Protein AF-V5F598-F1 (afdb_monomer_lite)

Foldseek 3Di:
DPDPDDPVVVVVLVPDPCSVVVVVVVVCLVVVNDCPDPVVVVVVVVVVVVVVVCVVCVVPPPPPPPPVVQVLLVLLVVLLVCVVVVVADEPDVVHQWYFAPNWIKGLQVSRLVVSCVVCVVVVDDDDSDSLVVLVSCVVVPQFPAPDDSHQWDWDFFCNPDPPVDTDTGTITTGPCVCSNYVPVVPDDHTD

Organism: NCBI:txid1248232

Structure (mmCIF, N/CA/C/O backbone):
data_AF-V5F598-F1
#
_entry.id   AF-V5F598-F1
#
loop_
_atom_site.group_PDB
_atom_site.id
_atom_site.type_symbol
_atom_site.label_atom_id
_atom_site.label_alt_id
_atom_site.label_comp_id
_atom_site.label_asym_id
_atom_site.label_entity_id
_atom_site.label_seq_id
_atom_site.pdbx_PDB_ins_code
_atom_site.Cartn_x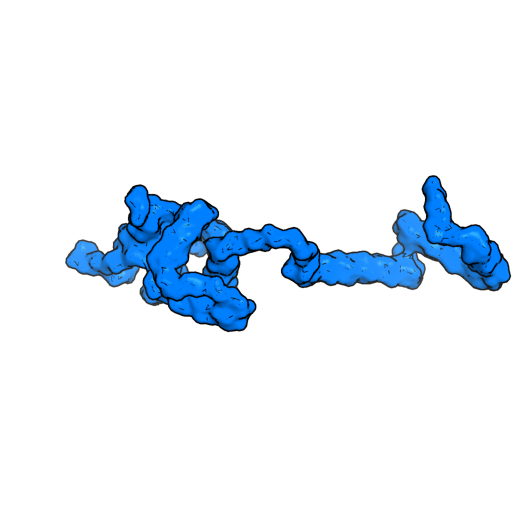
_atom_site.Cartn_y
_atom_site.Cartn_z
_atom_site.occupancy
_atom_site.B_iso_or_equiv
_atom_site.auth_seq_id
_atom_site.auth_comp_id
_atom_site.auth_asym_id
_atom_site.auth_atom_id
_atom_site.pdbx_PDB_model_num
ATOM 1 N N . MET A 1 1 ? 11.457 -8.443 -46.444 1.00 45.22 1 MET A N 1
ATOM 2 C CA . MET A 1 1 ? 12.315 -8.222 -45.262 1.00 45.22 1 MET A CA 1
ATOM 3 C C . MET A 1 1 ? 13.455 -7.303 -45.698 1.00 45.22 1 MET A C 1
ATOM 5 O O . MET A 1 1 ? 14.397 -7.763 -46.331 1.00 45.22 1 MET A O 1
ATOM 9 N N . GLN A 1 2 ? 13.281 -5.985 -45.546 1.00 45.69 2 GLN A N 1
ATOM 10 C CA . GLN A 1 2 ? 14.277 -4.997 -45.982 1.00 45.69 2 GLN A CA 1
ATOM 11 C C . GLN A 1 2 ? 15.561 -5.171 -45.159 1.00 45.69 2 GLN A C 1
ATOM 13 O O . GLN A 1 2 ? 15.517 -5.378 -43.949 1.00 45.69 2 GLN A O 1
ATOM 18 N N . ARG A 1 3 ? 16.697 -5.195 -45.859 1.00 57.78 3 ARG A N 1
ATOM 19 C CA . ARG A 1 3 ? 17.991 -5.684 -45.373 1.00 57.78 3 ARG A CA 1
ATOM 20 C C . ARG A 1 3 ? 18.573 -4.671 -44.374 1.00 57.78 3 ARG A C 1
ATOM 22 O O . ARG A 1 3 ? 19.181 -3.694 -44.788 1.00 57.78 3 ARG A O 1
ATOM 29 N N . LEU A 1 4 ? 18.388 -4.911 -43.071 1.00 69.38 4 LEU A N 1
ATOM 30 C CA . LEU A 1 4 ? 18.996 -4.123 -41.978 1.00 69.38 4 LEU A CA 1
ATOM 31 C C . LEU A 1 4 ? 20.530 -4.030 -42.084 1.00 69.38 4 LEU A C 1
ATOM 33 O O . LEU A 1 4 ? 21.140 -3.127 -41.524 1.00 69.38 4 LEU A O 1
ATOM 37 N N . ILE A 1 5 ? 21.149 -4.961 -42.810 1.00 74.75 5 ILE A N 1
ATOM 38 C CA . ILE A 1 5 ? 22.590 -5.012 -43.036 1.00 74.75 5 ILE A CA 1
ATOM 39 C C . ILE A 1 5 ? 22.885 -4.570 -44.485 1.00 74.75 5 ILE A C 1
ATOM 41 O O . ILE A 1 5 ? 22.368 -5.204 -45.418 1.00 74.75 5 ILE A O 1
ATOM 45 N N . PRO A 1 6 ? 23.716 -3.529 -44.700 1.00 86.75 6 PRO A N 1
ATOM 46 C CA . PRO A 1 6 ? 24.088 -3.039 -46.028 1.00 86.75 6 PRO A CA 1
ATOM 47 C C . PRO A 1 6 ? 24.716 -4.112 -46.928 1.00 86.75 6 PRO A C 1
ATOM 49 O O . PRO A 1 6 ? 25.431 -5.003 -46.470 1.00 86.75 6 PRO A O 1
ATOM 52 N N . ALA A 1 7 ? 24.499 -4.003 -48.242 1.00 79.50 7 ALA A N 1
ATOM 53 C CA . ALA A 1 7 ? 25.007 -4.971 -49.221 1.00 79.50 7 ALA A CA 1
ATOM 54 C C . ALA A 1 7 ? 26.545 -5.078 -49.233 1.00 79.50 7 ALA A C 1
ATOM 56 O O . ALA A 1 7 ? 27.080 -6.171 -49.402 1.00 79.50 7 ALA A O 1
ATOM 57 N N . ALA A 1 8 ? 27.252 -3.970 -48.989 1.00 82.38 8 ALA A N 1
ATOM 58 C CA . ALA A 1 8 ? 28.711 -3.957 -48.882 1.00 82.38 8 ALA A CA 1
ATOM 59 C C . ALA A 1 8 ? 29.210 -4.806 -47.700 1.00 82.38 8 ALA A C 1
ATOM 61 O O . ALA A 1 8 ? 30.158 -5.572 -47.843 1.00 82.38 8 ALA A O 1
ATOM 62 N N . THR A 1 9 ? 28.523 -4.735 -46.556 1.00 80.75 9 THR A N 1
ATOM 63 C CA . THR A 1 9 ? 28.830 -5.539 -45.366 1.00 80.75 9 THR A CA 1
ATOM 6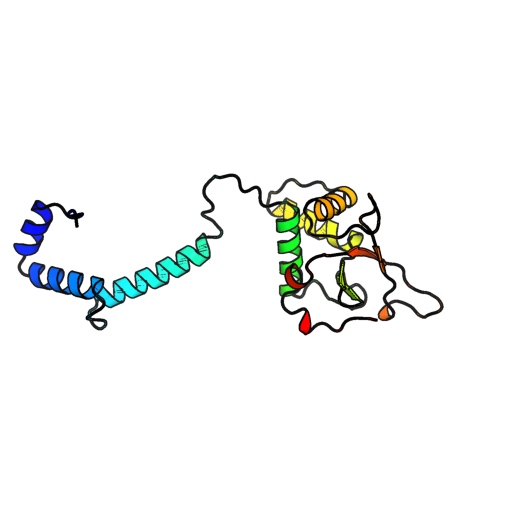4 C C . THR A 1 9 ? 28.606 -7.024 -45.634 1.00 80.75 9 THR A C 1
ATOM 66 O O . THR A 1 9 ? 29.416 -7.851 -45.234 1.00 80.75 9 THR A O 1
ATOM 69 N N . TRP A 1 10 ? 27.555 -7.370 -46.381 1.00 77.62 10 TRP A N 1
ATOM 70 C CA . TRP A 1 10 ? 27.316 -8.750 -46.808 1.00 77.62 10 TRP A CA 1
ATOM 71 C C . TRP A 1 10 ? 28.397 -9.287 -47.739 1.00 77.62 10 TRP A C 1
ATOM 73 O O . TRP A 1 10 ? 28.857 -10.408 -47.548 1.00 77.62 10 TRP A O 1
ATOM 83 N N . SER A 1 11 ? 28.815 -8.483 -48.718 1.00 80.38 11 SER A N 1
ATOM 84 C CA . SER A 1 11 ? 29.903 -8.855 -49.623 1.00 80.38 11 SER A CA 1
ATOM 85 C C . SER A 1 11 ? 31.222 -9.033 -48.873 1.00 80.38 11 SER A C 1
ATOM 87 O O . SER A 1 11 ? 32.000 -9.917 -49.212 1.00 80.38 11 SER A O 1
ATOM 89 N N . TRP A 1 12 ? 31.463 -8.213 -47.847 1.00 82.31 12 TRP A N 1
ATOM 90 C CA . TRP A 1 12 ? 32.641 -8.335 -46.998 1.00 82.31 12 TRP A CA 1
ATOM 91 C C . TRP A 1 12 ? 32.617 -9.638 -46.190 1.00 82.31 12 TRP A C 1
ATOM 93 O O . TRP A 1 12 ? 33.577 -10.401 -46.257 1.00 82.31 12 TRP A O 1
ATOM 103 N N . ILE A 1 13 ? 31.498 -9.950 -45.524 1.00 77.94 13 ILE A N 1
ATOM 104 C CA . ILE A 1 13 ? 31.341 -11.199 -44.762 1.00 77.94 13 ILE A CA 1
ATOM 105 C C . ILE A 1 13 ? 31.536 -12.420 -45.670 1.00 77.94 13 ILE A C 1
ATOM 107 O O . ILE A 1 13 ? 32.247 -13.339 -45.290 1.00 77.94 13 ILE A O 1
ATOM 111 N N . ASP A 1 14 ? 30.974 -12.436 -46.880 1.00 77.31 14 ASP A N 1
ATOM 112 C CA . ASP A 1 14 ? 31.117 -13.587 -47.788 1.00 77.31 14 ASP A CA 1
ATOM 113 C C . ASP A 1 14 ? 32.538 -13.734 -48.371 1.00 77.31 14 ASP A C 1
ATOM 115 O O . ASP A 1 14 ? 32.962 -14.838 -48.713 1.00 77.31 14 ASP A O 1
ATOM 119 N N . SER A 1 15 ? 33.297 -12.632 -48.445 1.00 78.25 15 SER A N 1
ATOM 120 C CA . SER A 1 15 ? 34.688 -12.624 -48.924 1.00 78.25 15 SER A CA 1
ATOM 121 C C . SER A 1 15 ? 35.717 -13.105 -47.891 1.00 78.25 15 SER A C 1
ATOM 123 O O . SER A 1 15 ? 36.855 -13.407 -48.251 1.00 78.25 15 SER A O 1
ATOM 125 N N . CYS A 1 16 ? 35.344 -13.189 -46.612 1.00 77.12 16 CYS A N 1
ATOM 126 C CA . CYS A 1 16 ? 36.225 -13.664 -45.549 1.00 77.12 16 CYS A CA 1
ATOM 127 C C . CYS A 1 16 ? 36.289 -15.201 -45.505 1.00 77.12 16 CYS A C 1
ATOM 129 O O . CYS A 1 16 ? 35.271 -15.876 -45.641 1.00 77.12 16 CYS A O 1
ATOM 131 N N . PHE A 1 17 ? 37.476 -15.751 -45.216 1.00 69.81 17 PHE A N 1
ATOM 132 C CA . PHE A 1 17 ? 37.733 -17.200 -45.154 1.00 69.81 17 PHE A CA 1
ATOM 133 C C . PHE A 1 17 ? 36.764 -17.950 -44.216 1.00 69.81 17 PHE A C 1
ATOM 135 O O . PHE A 1 17 ? 36.161 -18.941 -44.619 1.00 69.81 17 PHE A O 1
ATOM 142 N N . ASP A 1 18 ? 36.517 -17.408 -43.018 1.00 75.50 18 ASP A N 1
ATOM 143 C CA . ASP A 1 18 ? 35.576 -17.970 -42.030 1.00 75.50 18 ASP A CA 1
ATOM 144 C C . ASP A 1 18 ? 34.178 -17.323 -42.070 1.00 75.50 18 ASP A C 1
ATOM 146 O O . ASP A 1 18 ? 33.290 -17.643 -41.275 1.00 75.50 18 ASP A O 1
ATOM 150 N N . GLY A 1 19 ? 33.944 -16.393 -42.996 1.00 75.81 19 GLY A N 1
ATOM 151 C CA . GLY A 1 19 ? 32.742 -15.564 -42.999 1.00 75.81 19 GLY A CA 1
ATOM 152 C C . GLY A 1 19 ? 31.460 -16.327 -43.336 1.00 75.81 19 GLY A C 1
ATOM 153 O O . GLY A 1 19 ? 30.402 -16.047 -42.770 1.00 75.81 19 GLY A O 1
ATOM 154 N N . LYS A 1 20 ? 31.559 -17.384 -44.152 1.00 75.31 20 LYS A N 1
ATOM 155 C CA . LYS A 1 20 ? 30.440 -18.305 -44.426 1.00 75.31 20 LYS A CA 1
ATOM 156 C C . LYS A 1 20 ? 30.028 -19.113 -43.194 1.00 75.31 20 LYS A C 1
ATOM 158 O O . LYS A 1 20 ? 28.834 -19.346 -42.987 1.00 75.31 20 LYS A O 1
ATOM 163 N N . ALA A 1 21 ? 30.990 -19.509 -42.359 1.00 78.81 21 ALA A N 1
ATOM 164 C CA . ALA A 1 21 ? 30.719 -20.224 -41.115 1.00 78.81 21 ALA A CA 1
ATOM 165 C C . ALA A 1 21 ? 30.031 -19.305 -40.095 1.00 78.81 21 ALA A C 1
ATOM 167 O O . ALA A 1 21 ? 29.020 -19.688 -39.507 1.00 78.81 21 ALA A O 1
ATOM 168 N N . ILE A 1 22 ? 30.506 -18.062 -39.965 1.00 79.19 22 ILE A N 1
ATOM 169 C CA . ILE A 1 22 ? 29.890 -17.033 -39.113 1.00 79.19 22 ILE A CA 1
ATOM 170 C C . ILE A 1 22 ? 28.465 -16.718 -39.582 1.00 79.19 22 ILE A C 1
ATOM 172 O O . ILE A 1 22 ? 27.546 -16.668 -38.766 1.00 79.19 22 ILE A O 1
ATOM 176 N N . HIS A 1 23 ? 28.256 -16.565 -40.892 1.00 78.62 23 HIS A N 1
ATOM 177 C CA . HIS A 1 23 ? 26.934 -16.326 -41.469 1.00 78.62 23 HIS A CA 1
ATOM 178 C C . HIS A 1 23 ? 25.953 -17.463 -41.158 1.00 78.62 23 HIS A C 1
ATOM 180 O O . HIS A 1 23 ? 24.833 -17.219 -40.709 1.00 78.62 23 HIS A O 1
ATOM 186 N N . THR A 1 24 ? 26.390 -18.708 -41.344 1.00 79.50 24 THR A N 1
ATOM 187 C CA . THR A 1 24 ? 25.561 -19.889 -41.075 1.00 79.50 24 THR A CA 1
ATOM 188 C C . THR A 1 24 ? 25.238 -20.008 -39.585 1.00 79.50 24 THR A C 1
ATOM 190 O O . THR A 1 24 ? 24.087 -20.228 -39.219 1.00 79.50 24 THR A O 1
ATOM 193 N N . ALA A 1 25 ? 26.225 -19.784 -38.713 1.00 81.19 25 ALA A N 1
ATOM 194 C CA . ALA A 1 25 ? 26.024 -19.771 -37.268 1.00 81.19 25 ALA A CA 1
ATOM 195 C C . ALA A 1 25 ? 25.054 -18.667 -36.818 1.00 81.19 25 ALA A C 1
ATOM 197 O O . ALA A 1 25 ? 24.238 -18.898 -35.929 1.00 81.19 25 ALA A O 1
ATOM 198 N N . MET A 1 26 ? 25.114 -17.483 -37.435 1.00 80.25 26 MET A N 1
ATOM 199 C CA . MET A 1 26 ? 24.203 -16.372 -37.153 1.00 80.25 26 MET A CA 1
ATOM 200 C C . MET A 1 26 ? 22.763 -16.711 -37.549 1.00 80.25 26 MET A C 1
ATOM 202 O O . MET A 1 26 ? 21.851 -16.504 -36.752 1.00 80.25 26 MET A O 1
ATOM 206 N N . LEU A 1 27 ? 22.553 -17.278 -38.742 1.00 81.06 27 LEU A N 1
ATOM 207 C CA . LEU A 1 27 ? 21.226 -17.722 -39.179 1.00 81.06 27 LEU A CA 1
ATOM 208 C C . LEU A 1 27 ? 20.670 -18.829 -38.277 1.00 81.06 27 LEU A C 1
ATOM 210 O O . LEU A 1 27 ? 19.505 -18.766 -37.892 1.00 81.06 27 LEU A O 1
ATOM 214 N N . ASN A 1 28 ? 21.505 -19.796 -37.890 1.00 80.75 28 ASN A N 1
ATOM 215 C CA . ASN A 1 28 ? 21.103 -20.876 -36.988 1.00 80.75 28 ASN A CA 1
ATOM 216 C C . ASN A 1 28 ? 20.751 -20.369 -35.585 1.00 80.75 28 ASN A C 1
ATOM 218 O O . ASN A 1 28 ? 19.809 -20.870 -34.972 1.00 80.75 28 ASN A O 1
ATOM 222 N N . ALA A 1 29 ? 21.471 -19.364 -35.082 1.00 81.00 29 ALA A N 1
ATOM 223 C CA . ALA A 1 29 ? 21.173 -18.761 -33.790 1.00 81.00 29 ALA A CA 1
ATOM 224 C C . ALA A 1 29 ? 19.855 -17.967 -33.811 1.00 81.00 29 ALA A C 1
ATOM 226 O O . ALA A 1 29 ? 19.066 -18.090 -32.880 1.00 81.00 29 ALA A O 1
ATOM 227 N N . ILE A 1 30 ? 19.575 -17.221 -34.889 1.00 79.31 30 ILE A N 1
ATOM 228 C CA . ILE A 1 30 ? 18.297 -16.505 -35.073 1.00 79.31 30 ILE A CA 1
ATOM 229 C C . ILE A 1 30 ? 17.131 -17.490 -35.225 1.00 79.31 30 ILE A C 1
ATOM 231 O O . ILE A 1 30 ? 16.055 -17.269 -34.677 1.00 79.31 30 ILE A O 1
ATOM 235 N N . ALA A 1 31 ? 17.338 -18.583 -35.963 1.00 80.31 31 ALA A N 1
ATOM 236 C CA . ALA A 1 31 ? 16.326 -19.616 -36.165 1.00 80.31 31 ALA A CA 1
ATOM 237 C C . ALA A 1 31 ? 16.126 -20.525 -34.935 1.00 80.31 31 ALA A C 1
ATOM 239 O O . ALA A 1 31 ? 15.193 -21.325 -34.920 1.00 80.31 31 ALA A O 1
ATOM 240 N N . GLY A 1 32 ? 16.997 -20.434 -33.923 1.00 73.25 32 GLY A N 1
ATOM 241 C CA . GLY A 1 32 ? 16.948 -21.265 -32.717 1.00 73.25 32 GLY A CA 1
ATOM 242 C C . GLY A 1 32 ? 17.257 -22.748 -32.958 1.00 73.25 32 GLY A C 1
ATOM 243 O O . GLY A 1 32 ? 16.915 -23.586 -32.128 1.00 73.25 32 GLY A O 1
ATOM 244 N N . THR A 1 33 ? 17.880 -23.094 -34.088 1.00 73.56 33 THR A N 1
ATOM 245 C CA . THR A 1 33 ? 18.039 -24.488 -34.541 1.00 73.56 33 THR A CA 1
ATOM 246 C C . THR A 1 33 ? 19.262 -25.194 -33.961 1.00 73.56 33 THR A C 1
ATOM 248 O O . THR A 1 33 ? 19.252 -26.417 -33.843 1.00 73.56 33 THR A O 1
ATOM 251 N N . ASP A 1 34 ? 20.302 -24.453 -33.565 1.00 70.81 34 ASP A N 1
ATOM 252 C CA . ASP A 1 34 ? 21.516 -25.019 -32.966 1.00 70.81 34 ASP A CA 1
ATOM 253 C C . ASP A 1 34 ? 21.835 -24.364 -31.620 1.00 70.81 34 ASP A C 1
ATOM 255 O O . ASP A 1 34 ? 22.477 -23.317 -31.541 1.00 70.81 34 ASP A O 1
ATOM 259 N N . THR A 1 35 ? 21.403 -25.007 -30.537 1.00 65.75 35 THR A N 1
ATOM 260 C CA . THR A 1 35 ? 21.607 -24.548 -29.155 1.00 65.75 35 THR A CA 1
ATOM 261 C C . THR A 1 35 ? 23.008 -24.859 -28.609 1.00 65.75 35 THR A C 1
ATOM 263 O O . THR A 1 35 ? 23.361 -24.382 -27.530 1.00 65.75 35 THR A O 1
ATOM 266 N N . LYS A 1 36 ? 23.817 -25.670 -29.311 1.00 73.19 36 LYS A N 1
ATOM 267 C CA . LYS A 1 36 ? 25.157 -26.081 -28.848 1.00 73.19 36 LYS A CA 1
ATOM 268 C C . LYS A 1 36 ? 26.247 -25.109 -29.287 1.00 73.19 36 LYS A C 1
ATOM 270 O O . LYS A 1 36 ? 27.269 -25.002 -28.606 1.00 73.19 36 LYS A O 1
ATOM 275 N N . HIS A 1 37 ? 26.032 -24.394 -30.389 1.00 80.25 37 HIS A N 1
ATOM 276 C CA . HIS A 1 37 ? 26.984 -23.418 -30.901 1.00 80.25 37 HIS A CA 1
ATOM 277 C C . HIS A 1 37 ? 27.202 -22.245 -29.924 1.00 80.25 37 HIS A C 1
ATOM 279 O O . HIS A 1 37 ? 26.268 -21.745 -29.290 1.00 80.25 37 HIS A O 1
ATOM 285 N N . THR A 1 38 ? 28.448 -21.768 -29.816 1.00 81.12 38 THR A N 1
ATOM 286 C CA . THR A 1 38 ? 28.844 -20.695 -28.884 1.00 81.12 38 THR A CA 1
ATOM 287 C C . THR A 1 38 ? 28.036 -19.413 -29.092 1.00 81.12 38 THR A C 1
ATOM 289 O O . THR A 1 38 ? 27.635 -18.779 -28.119 1.00 81.12 38 THR A O 1
ATOM 292 N N . LEU A 1 39 ? 27.747 -19.058 -30.349 1.00 80.06 39 LEU A N 1
ATOM 293 C CA . LEU A 1 39 ? 26.977 -17.857 -30.688 1.00 80.06 39 LEU A CA 1
ATOM 294 C C . LEU A 1 39 ? 25.542 -17.911 -30.141 1.00 80.06 39 LEU A C 1
ATOM 296 O O . LEU A 1 39 ? 25.093 -16.955 -29.517 1.00 80.06 39 LEU A O 1
ATOM 300 N N . SER A 1 40 ? 24.858 -19.046 -30.298 1.00 81.62 40 SER A N 1
ATOM 301 C CA . SER A 1 40 ? 23.502 -19.243 -29.777 1.00 81.62 40 SER A CA 1
ATOM 302 C C 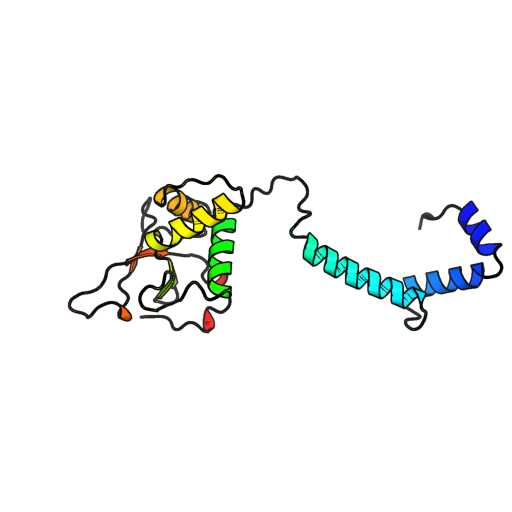. SER A 1 40 ? 23.471 -19.158 -28.254 1.00 81.62 40 SER A C 1
ATOM 304 O O . SER A 1 40 ? 22.602 -18.503 -27.694 1.00 81.62 40 SER A O 1
ATOM 306 N N . ARG A 1 41 ? 24.468 -19.737 -27.570 1.00 82.69 41 ARG A N 1
ATOM 307 C CA . ARG A 1 41 ? 24.590 -19.645 -26.104 1.00 82.69 41 ARG A CA 1
ATOM 308 C C . ARG A 1 41 ? 24.777 -18.210 -25.617 1.00 82.69 41 ARG A C 1
ATOM 310 O O . ARG A 1 41 ? 24.224 -17.851 -24.580 1.00 82.69 41 ARG A O 1
ATOM 317 N N . ILE A 1 42 ? 25.568 -17.411 -26.336 1.00 85.75 42 ILE A N 1
ATOM 318 C CA . ILE A 1 42 ? 25.759 -15.991 -26.021 1.00 85.75 42 ILE A CA 1
ATOM 319 C C . ILE A 1 42 ? 24.441 -15.245 -26.205 1.00 85.75 42 ILE A C 1
ATOM 321 O O . ILE A 1 42 ? 24.039 -14.544 -25.287 1.00 85.75 42 ILE A O 1
ATOM 325 N N . ILE A 1 43 ? 23.742 -15.453 -27.324 1.00 84.88 43 ILE A N 1
ATOM 326 C CA . ILE A 1 43 ? 22.445 -14.817 -27.593 1.00 84.88 43 ILE A CA 1
ATOM 327 C C . ILE A 1 43 ? 21.427 -15.181 -26.511 1.00 84.88 43 ILE A C 1
ATOM 329 O O . ILE A 1 43 ? 20.890 -14.285 -25.879 1.00 84.88 43 ILE A O 1
ATOM 333 N N . THR A 1 44 ? 21.257 -16.465 -26.180 1.00 82.88 44 THR A N 1
ATOM 334 C CA . THR A 1 44 ? 20.337 -16.890 -25.111 1.00 82.88 44 THR A CA 1
ATOM 335 C C . THR A 1 44 ? 20.697 -16.284 -23.753 1.00 82.88 44 THR A C 1
ATOM 337 O O . THR A 1 44 ? 19.813 -15.914 -22.982 1.00 82.88 44 THR A O 1
ATOM 340 N N . LYS A 1 45 ? 21.994 -16.170 -23.437 1.00 86.62 45 LYS A N 1
ATOM 341 C CA . LYS A 1 45 ? 22.438 -15.508 -22.207 1.00 86.62 45 LYS A CA 1
ATOM 342 C C . LYS A 1 45 ? 22.117 -14.014 -22.240 1.00 86.62 45 LYS A C 1
ATOM 344 O O . LYS A 1 45 ? 21.606 -13.504 -21.253 1.00 86.62 45 LYS A O 1
ATOM 349 N N . CYS A 1 46 ? 22.394 -13.336 -23.350 1.00 85.94 46 CYS A N 1
ATOM 350 C CA . CYS A 1 46 ? 22.076 -11.926 -23.538 1.00 85.94 46 CYS A CA 1
ATOM 351 C C . CYS A 1 46 ? 20.570 -11.675 -23.472 1.00 85.94 46 CYS A C 1
ATOM 353 O O . CYS A 1 46 ? 20.176 -10.710 -22.838 1.00 85.94 46 CYS A O 1
ATOM 355 N N . ASP A 1 47 ? 19.737 -12.553 -24.028 1.00 82.12 47 ASP A N 1
ATOM 356 C CA . ASP A 1 47 ? 18.280 -12.460 -23.925 1.00 82.12 47 ASP A CA 1
ATOM 357 C C . ASP A 1 47 ? 17.832 -12.606 -22.469 1.00 82.12 47 ASP A C 1
ATOM 359 O O . ASP A 1 47 ? 17.058 -11.795 -21.971 1.00 82.12 47 ASP A O 1
ATOM 363 N N . ALA A 1 48 ? 18.360 -13.595 -21.740 1.00 83.56 48 ALA A N 1
ATOM 364 C CA . ALA A 1 48 ? 18.043 -13.786 -20.327 1.00 83.56 48 ALA A CA 1
ATOM 365 C C . ALA A 1 48 ? 18.532 -12.620 -19.453 1.00 83.56 48 ALA A C 1
ATOM 367 O O . ALA A 1 48 ? 17.822 -12.189 -18.545 1.00 83.56 48 ALA A O 1
ATOM 368 N N . ASP A 1 49 ? 19.732 -12.105 -19.718 1.00 84.62 49 ASP A N 1
ATOM 369 C CA . ASP A 1 49 ? 20.295 -10.958 -19.010 1.00 84.62 49 ASP A CA 1
ATOM 370 C C . ASP A 1 49 ? 19.564 -9.667 -19.391 1.00 84.62 49 ASP A C 1
ATOM 372 O O . ASP A 1 49 ? 19.337 -8.847 -18.512 1.00 84.62 49 ASP A O 1
ATOM 376 N N . SER A 1 50 ? 19.098 -9.517 -20.634 1.00 81.25 50 SER A N 1
ATOM 377 C CA . SER A 1 50 ? 18.247 -8.409 -21.077 1.00 81.25 50 SER A CA 1
ATOM 378 C C . SER A 1 50 ? 16.869 -8.479 -20.434 1.00 81.25 50 SER A C 1
ATOM 380 O O . SER A 1 50 ? 16.377 -7.461 -19.978 1.00 81.25 50 SER A O 1
ATOM 382 N N . VAL A 1 51 ? 16.255 -9.661 -20.322 1.00 78.25 51 VAL A N 1
ATOM 383 C CA . VAL A 1 51 ? 14.977 -9.839 -19.611 1.00 78.25 51 VAL A CA 1
ATOM 384 C C . VAL A 1 51 ? 15.142 -9.531 -18.130 1.00 78.25 51 VAL A C 1
ATOM 386 O O . VAL A 1 51 ? 14.308 -8.842 -17.551 1.00 78.25 51 VAL A O 1
ATOM 389 N N . LYS A 1 52 ? 16.223 -10.005 -17.500 1.00 74.62 52 LYS A N 1
ATOM 390 C CA . LYS A 1 52 ? 16.544 -9.625 -16.121 1.00 74.62 52 LYS A CA 1
ATOM 391 C C . LYS A 1 52 ? 16.719 -8.118 -16.034 1.00 74.62 52 LYS A C 1
ATOM 393 O O . LYS A 1 52 ? 16.056 -7.505 -15.213 1.00 74.62 52 LYS A O 1
ATOM 398 N N . HIS A 1 53 ? 17.566 -7.531 -16.870 1.00 71.94 53 HIS A N 1
ATOM 399 C CA . HIS A 1 53 ? 17.817 -6.097 -16.902 1.00 71.94 53 HIS A CA 1
ATOM 400 C C . HIS A 1 53 ? 16.506 -5.325 -17.065 1.00 71.94 53 HIS A C 1
ATOM 402 O O . HIS A 1 53 ? 16.234 -4.447 -16.264 1.00 71.94 53 HIS A O 1
ATOM 408 N N . ASP A 1 54 ? 15.620 -5.732 -17.969 1.00 70.88 54 ASP A N 1
ATOM 409 C CA . ASP A 1 54 ? 14.284 -5.161 -18.115 1.00 70.88 54 ASP A CA 1
ATOM 410 C C . ASP A 1 54 ? 13.423 -5.342 -16.863 1.00 70.88 54 ASP A C 1
ATOM 412 O O . ASP A 1 54 ? 12.695 -4.432 -16.506 1.00 70.88 54 ASP A O 1
ATOM 416 N N . ILE A 1 55 ? 13.473 -6.472 -16.158 1.00 64.56 55 ILE A N 1
ATOM 417 C CA . ILE A 1 55 ? 12.738 -6.650 -14.892 1.00 64.56 55 ILE A CA 1
ATOM 418 C C . ILE A 1 55 ? 13.299 -5.726 -13.799 1.00 64.56 55 ILE A C 1
ATOM 420 O O . ILE A 1 55 ? 12.528 -5.085 -13.088 1.00 64.56 55 ILE A O 1
ATOM 424 N N . TRP A 1 56 ? 14.624 -5.619 -13.690 1.00 58.12 56 TRP A N 1
ATOM 425 C CA . TRP A 1 56 ? 15.310 -4.754 -12.725 1.00 58.12 56 TRP A CA 1
ATOM 426 C C . TRP A 1 56 ? 15.121 -3.263 -13.046 1.00 58.12 56 TRP A C 1
ATOM 428 O O . TRP A 1 56 ? 14.976 -2.460 -12.128 1.00 58.12 56 TRP A O 1
ATOM 438 N N . HIS A 1 57 ? 15.075 -2.900 -14.331 1.00 53.72 57 HIS A N 1
ATOM 439 C CA . HIS A 1 57 ? 15.030 -1.522 -14.823 1.00 53.72 57 HIS A CA 1
ATOM 440 C C . HIS A 1 57 ? 13.659 -1.069 -15.340 1.00 53.72 57 HIS A C 1
ATOM 442 O O . HIS A 1 57 ? 13.482 0.119 -15.603 1.00 53.72 57 HIS A O 1
ATOM 448 N N . LYS A 1 58 ? 12.640 -1.935 -15.418 1.00 51.72 58 LYS A N 1
ATOM 449 C CA . LYS A 1 58 ? 11.234 -1.511 -15.579 1.00 51.72 58 LYS A CA 1
ATOM 450 C C . LYS A 1 58 ? 10.741 -0.691 -14.385 1.00 51.72 58 LYS A C 1
ATOM 452 O O . LYS A 1 58 ? 9.783 0.055 -14.549 1.00 51.72 58 LYS A O 1
ATOM 457 N N . SER A 1 59 ? 11.413 -0.749 -13.230 1.00 48.12 59 SER A N 1
ATOM 458 C CA . SER A 1 59 ? 11.205 0.225 -12.148 1.00 48.12 59 SER A CA 1
ATOM 459 C C . SER A 1 59 ? 11.865 1.589 -12.424 1.00 48.12 59 SER A C 1
ATOM 461 O O . SER A 1 59 ? 11.432 2.589 -11.864 1.00 48.12 59 SER A O 1
ATOM 463 N N . SER A 1 60 ? 12.877 1.666 -13.303 1.00 47.69 60 SER A N 1
ATOM 464 C CA . SER A 1 60 ? 13.695 2.872 -13.527 1.00 47.69 60 SER A CA 1
ATOM 465 C C . SER A 1 60 ? 13.525 3.543 -14.899 1.00 47.69 60 SER A C 1
ATOM 467 O O . SER A 1 60 ? 13.908 4.698 -15.063 1.00 47.69 60 SER A O 1
ATOM 469 N N . HIS A 1 61 ? 12.956 2.859 -15.895 1.00 42.03 61 HIS A N 1
ATOM 470 C CA . HIS A 1 61 ? 12.702 3.386 -17.244 1.00 42.03 61 HIS A CA 1
ATOM 471 C C . HIS A 1 61 ? 11.207 3.536 -17.552 1.00 42.03 61 HIS A C 1
ATOM 473 O O . HIS A 1 61 ? 10.759 3.357 -18.685 1.00 42.03 61 HIS A O 1
ATOM 479 N N . ILE A 1 62 ? 10.447 3.970 -16.544 1.00 43.69 62 ILE A N 1
ATOM 480 C CA . ILE A 1 62 ? 9.293 4.838 -16.774 1.00 43.69 62 ILE A CA 1
ATOM 481 C C . ILE A 1 62 ? 9.832 6.079 -17.484 1.00 43.69 62 ILE A C 1
ATOM 483 O O . ILE A 1 62 ? 10.550 6.915 -16.933 1.00 43.69 62 ILE A O 1
ATOM 487 N N . THR A 1 63 ? 9.558 6.135 -18.777 1.00 39.06 63 THR A N 1
ATOM 488 C CA . THR A 1 63 ? 9.737 7.314 -19.607 1.00 39.06 63 THR A CA 1
ATOM 489 C C . THR A 1 63 ? 9.030 8.486 -18.928 1.00 39.06 63 THR A C 1
ATOM 491 O O . THR A 1 63 ? 8.022 8.296 -18.257 1.00 39.06 63 THR A O 1
ATOM 494 N N . ARG A 1 64 ? 9.568 9.694 -19.112 1.00 40.91 64 ARG A N 1
ATOM 495 C CA . ARG A 1 64 ? 9.068 11.008 -18.662 1.00 40.91 64 ARG A CA 1
ATOM 496 C C . ARG A 1 64 ? 7.647 11.371 -19.149 1.00 40.91 64 ARG A C 1
ATOM 498 O O . ARG A 1 64 ? 7.368 12.535 -19.408 1.00 40.91 64 ARG A O 1
ATOM 505 N N . GLU A 1 65 ? 6.738 10.418 -19.270 1.00 38.06 65 GLU A N 1
ATOM 506 C CA . GLU A 1 65 ? 5.326 10.687 -19.079 1.00 38.06 65 GLU A CA 1
ATOM 507 C C . GLU A 1 65 ? 5.066 10.597 -17.584 1.00 38.06 65 GLU A C 1
ATOM 509 O O . GLU A 1 65 ? 5.298 9.582 -16.934 1.00 38.06 65 GLU A O 1
ATOM 514 N N . ILE A 1 66 ? 4.643 11.723 -17.031 1.00 43.09 66 ILE A N 1
ATOM 515 C CA . ILE A 1 66 ? 4.266 11.914 -15.643 1.00 43.09 66 ILE A CA 1
ATOM 516 C C . ILE A 1 66 ? 3.033 11.033 -15.370 1.00 43.09 66 ILE A C 1
ATOM 518 O O . ILE A 1 66 ? 1.912 11.519 -15.261 1.00 43.09 66 ILE A O 1
ATOM 522 N N . LYS A 1 67 ? 3.217 9.719 -15.230 1.00 42.94 67 LYS A N 1
ATOM 523 C CA . LYS A 1 67 ? 2.389 8.950 -14.311 1.00 42.94 67 LYS A CA 1
ATOM 524 C C . LYS A 1 67 ? 2.870 9.404 -12.941 1.00 42.94 67 LYS A C 1
ATOM 526 O O . LYS A 1 67 ? 3.827 8.869 -12.396 1.00 42.94 67 LYS A O 1
ATOM 531 N N . ARG A 1 68 ? 2.281 10.497 -12.443 1.00 55.66 68 ARG A N 1
ATOM 532 C CA . ARG A 1 68 ? 2.280 10.792 -11.009 1.00 55.66 68 ARG A CA 1
ATOM 533 C C . ARG A 1 68 ? 1.670 9.552 -10.377 1.00 55.66 68 ARG A C 1
ATOM 535 O O . ARG A 1 68 ? 0.451 9.421 -10.396 1.00 55.66 68 ARG A O 1
ATOM 542 N N . THR A 1 69 ? 2.504 8.606 -9.954 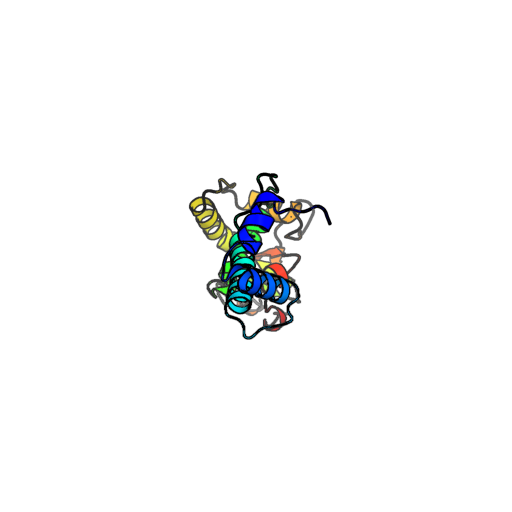1.00 67.88 69 THR A N 1
ATOM 543 C CA . THR A 1 69 ? 2.058 7.531 -9.079 1.00 67.88 69 THR A CA 1
ATOM 544 C C . THR A 1 69 ? 1.329 8.230 -7.936 1.00 67.88 69 THR A C 1
ATOM 546 O O . THR A 1 69 ? 1.929 9.122 -7.323 1.00 67.88 69 THR A O 1
ATOM 549 N N . PRO A 1 70 ? 0.031 7.949 -7.739 1.00 77.44 70 PRO A N 1
ATOM 550 C CA . PRO A 1 70 ? -0.747 8.592 -6.696 1.00 77.44 70 PRO A CA 1
ATOM 551 C C . PRO A 1 70 ? -0.021 8.442 -5.361 1.00 77.44 70 PRO A C 1
ATOM 553 O O . PRO A 1 70 ? 0.605 7.410 -5.101 1.00 77.44 70 PRO A O 1
ATOM 556 N N . LEU A 1 71 ? -0.050 9.473 -4.519 1.00 82.06 71 LEU A N 1
ATOM 557 C CA . LEU A 1 71 ? 0.681 9.421 -3.253 1.00 82.06 71 LEU A CA 1
ATOM 558 C C . LEU A 1 71 ? 0.145 8.273 -2.377 1.00 82.06 71 LEU A C 1
ATOM 560 O O . LEU A 1 71 ? 0.924 7.633 -1.675 1.00 82.06 71 LEU A O 1
ATOM 564 N N . SER A 1 72 ? -1.142 7.927 -2.496 1.00 84.94 72 SER A N 1
ATOM 565 C CA . SER A 1 72 ? -1.709 6.746 -1.839 1.00 84.94 72 SER A CA 1
ATOM 566 C C . SER A 1 72 ? -1.108 5.421 -2.322 1.00 84.94 72 SER A C 1
ATOM 568 O O . SER A 1 72 ? -0.972 4.500 -1.518 1.00 84.94 72 SER A O 1
ATOM 570 N N . GLU A 1 73 ? -0.690 5.304 -3.590 1.00 84.81 73 GLU A N 1
ATOM 571 C CA . GLU A 1 73 ? -0.014 4.103 -4.098 1.00 84.81 73 GLU A CA 1
ATOM 572 C C . GLU A 1 73 ? 1.379 3.957 -3.490 1.00 84.81 73 GLU A C 1
ATOM 574 O O . GLU A 1 73 ? 1.738 2.863 -3.057 1.00 84.81 73 GLU A O 1
ATOM 579 N N . LEU A 1 74 ? 2.125 5.060 -3.384 1.00 85.69 74 LEU A N 1
ATOM 580 C CA . LEU A 1 74 ? 3.444 5.070 -2.745 1.00 85.69 74 LEU A CA 1
ATOM 581 C C . LEU A 1 74 ? 3.344 4.720 -1.255 1.00 85.69 74 LEU A C 1
ATOM 583 O O . LEU A 1 74 ? 4.100 3.884 -0.762 1.00 85.69 74 LEU A O 1
ATOM 587 N N . LEU A 1 75 ? 2.367 5.300 -0.551 1.00 87.50 75 LEU A N 1
ATOM 588 C CA . LEU A 1 75 ? 2.090 4.968 0.848 1.00 87.50 75 LEU A CA 1
ATOM 589 C C . LEU A 1 75 ? 1.680 3.497 1.003 1.00 87.50 75 LEU A C 1
ATOM 591 O O . LEU A 1 75 ? 2.143 2.823 1.920 1.00 87.50 75 LEU A O 1
ATOM 595 N N . ALA A 1 76 ? 0.854 2.965 0.098 1.00 88.62 76 ALA A N 1
ATOM 596 C CA . ALA A 1 76 ? 0.470 1.557 0.123 1.00 88.62 76 ALA A CA 1
ATOM 597 C C . ALA A 1 76 ? 1.657 0.616 -0.121 1.00 88.62 76 ALA A C 1
ATOM 599 O O . ALA A 1 76 ? 1.732 -0.445 0.504 1.00 88.62 76 ALA A O 1
ATOM 600 N N . ASP A 1 77 ? 2.590 0.995 -0.996 1.00 87.38 77 ASP A N 1
ATOM 601 C CA . ASP A 1 77 ? 3.824 0.243 -1.225 1.00 87.38 77 ASP A CA 1
ATOM 602 C C . ASP A 1 77 ? 4.744 0.243 -0.006 1.00 87.38 77 ASP A C 1
ATOM 604 O O . ASP A 1 77 ? 5.258 -0.817 0.351 1.00 87.38 77 ASP A O 1
ATOM 608 N N . LEU A 1 78 ? 4.889 1.380 0.677 1.00 88.81 78 LEU A N 1
ATOM 609 C CA . LEU A 1 78 ? 5.631 1.471 1.938 1.00 88.81 78 LEU A CA 1
ATOM 610 C C . LEU A 1 78 ? 5.013 0.590 3.025 1.00 88.81 78 LEU A C 1
ATOM 612 O O . LEU A 1 78 ? 5.699 -0.242 3.615 1.00 88.81 78 LEU A O 1
ATOM 616 N N . ILE A 1 79 ? 3.696 0.688 3.230 1.00 89.44 79 ILE A N 1
ATOM 617 C CA . ILE A 1 79 ? 2.977 -0.161 4.191 1.00 89.44 79 ILE A CA 1
ATOM 618 C C . ILE A 1 79 ? 3.219 -1.642 3.871 1.00 89.44 79 ILE A C 1
ATOM 620 O O . ILE A 1 79 ? 3.576 -2.426 4.752 1.00 89.44 79 ILE A O 1
ATOM 624 N N . ARG A 1 80 ? 3.077 -2.033 2.598 1.00 87.81 80 ARG A N 1
ATOM 625 C CA . ARG A 1 80 ? 3.333 -3.408 2.152 1.00 87.81 80 ARG A CA 1
ATOM 626 C C . ARG A 1 80 ? 4.781 -3.824 2.412 1.00 87.81 80 ARG A C 1
ATOM 628 O O . ARG A 1 80 ? 5.022 -4.958 2.826 1.00 87.81 80 ARG A O 1
ATOM 635 N N . HIS A 1 81 ? 5.740 -2.931 2.181 1.00 86.94 81 HIS A N 1
ATOM 636 C CA . HIS A 1 81 ? 7.156 -3.186 2.420 1.00 86.94 81 HIS A CA 1
ATOM 637 C C . HIS A 1 81 ? 7.434 -3.500 3.895 1.00 86.94 81 HIS A C 1
ATOM 639 O O . HIS A 1 81 ? 8.041 -4.533 4.188 1.00 86.94 81 HIS A O 1
ATOM 645 N N . HIS A 1 82 ? 6.915 -2.695 4.824 1.00 87.25 82 HIS A N 1
ATOM 646 C CA . HIS A 1 82 ? 7.074 -2.934 6.262 1.00 87.25 82 HIS A CA 1
ATOM 647 C C . HIS A 1 82 ? 6.437 -4.242 6.738 1.00 87.25 82 HIS A C 1
ATOM 649 O O . HIS A 1 82 ? 6.982 -4.925 7.612 1.00 87.25 82 HIS A O 1
ATOM 655 N N . VAL A 1 83 ? 5.294 -4.618 6.155 1.00 86.69 83 VAL A N 1
ATOM 656 C CA . VAL A 1 83 ? 4.635 -5.899 6.444 1.00 86.69 83 VAL A CA 1
ATOM 657 C C . VAL A 1 83 ? 5.503 -7.068 5.986 1.00 86.69 83 VAL A C 1
ATOM 659 O O . VAL A 1 83 ? 5.737 -7.995 6.758 1.00 86.69 83 VAL A O 1
ATOM 662 N N . ILE A 1 84 ? 6.029 -7.018 4.757 1.00 82.44 84 ILE A N 1
ATOM 663 C CA . ILE A 1 84 ? 6.897 -8.075 4.209 1.00 82.44 84 ILE A CA 1
ATOM 664 C C . ILE A 1 84 ? 8.198 -8.192 5.011 1.00 82.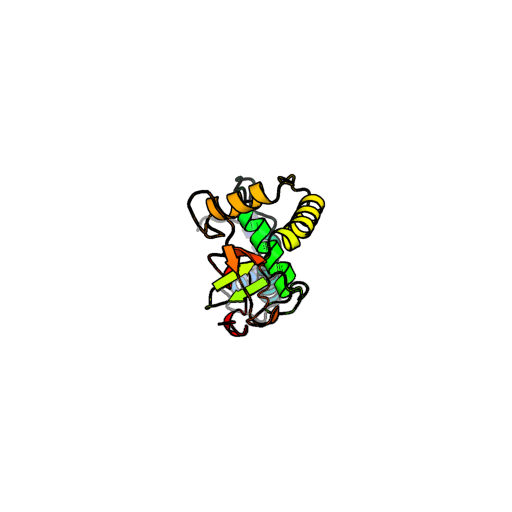44 84 ILE A C 1
ATOM 666 O O . ILE A 1 84 ? 8.677 -9.298 5.260 1.00 82.44 84 ILE A O 1
ATOM 670 N N . LYS A 1 85 ? 8.761 -7.059 5.441 1.00 84.19 85 LYS A N 1
ATOM 671 C CA . LYS A 1 85 ? 9.965 -7.004 6.278 1.00 84.19 85 LYS A CA 1
ATOM 672 C C . LYS A 1 85 ? 9.720 -7.518 7.705 1.00 84.19 85 LYS A C 1
ATOM 674 O O . LYS A 1 85 ? 10.674 -7.820 8.417 1.00 84.19 85 LYS A O 1
ATOM 679 N N . GLY A 1 86 ? 8.455 -7.658 8.110 1.00 82.62 86 GLY A N 1
ATOM 680 C CA . GLY A 1 86 ? 8.047 -8.142 9.430 1.00 82.62 86 GLY A CA 1
ATOM 681 C C . GLY A 1 86 ? 8.139 -7.090 10.537 1.00 82.62 86 GLY A C 1
ATOM 682 O O . GLY A 1 86 ? 8.034 -7.436 11.713 1.00 82.62 86 GLY A O 1
ATOM 683 N N . GLU A 1 87 ? 8.329 -5.818 10.182 1.00 85.69 87 GLU A N 1
ATOM 684 C CA . GLU A 1 87 ? 8.379 -4.702 11.135 1.00 85.69 87 GLU A CA 1
ATOM 685 C C . GLU A 1 87 ? 6.980 -4.356 11.640 1.00 85.69 87 GLU A C 1
ATOM 687 O O . GLU A 1 87 ? 6.780 -4.051 12.817 1.00 85.69 87 GLU A O 1
ATOM 692 N N . TRP A 1 88 ? 5.989 -4.441 10.752 1.00 88.75 88 TRP A N 1
ATOM 693 C CA . TRP A 1 88 ? 4.598 -4.195 11.096 1.00 88.75 88 TRP A CA 1
ATOM 694 C C . TRP A 1 88 ? 3.899 -5.507 11.418 1.00 88.75 88 TRP A C 1
ATOM 696 O O . TRP A 1 88 ? 3.572 -6.315 10.551 1.00 88.75 88 TRP A O 1
ATOM 706 N N . LEU A 1 89 ? 3.672 -5.709 12.712 1.00 85.44 89 LEU A N 1
ATOM 707 C CA . LEU A 1 89 ? 2.929 -6.848 13.229 1.00 85.44 89 LEU A CA 1
ATOM 708 C C . LEU A 1 89 ? 1.422 -6.648 13.018 1.00 85.44 89 LEU A C 1
ATOM 710 O O . LEU A 1 89 ? 0.930 -5.521 13.088 1.00 85.44 89 LEU A O 1
ATOM 714 N N . ILE A 1 90 ? 0.704 -7.756 12.818 1.00 85.94 90 ILE A N 1
ATOM 715 C CA . ILE A 1 90 ? -0.756 -7.796 12.654 1.00 85.94 90 ILE A CA 1
ATOM 716 C C . ILE A 1 90 ? -1.377 -8.498 13.871 1.00 85.94 90 ILE A C 1
ATOM 718 O O . ILE A 1 90 ? -0.827 -9.498 14.339 1.00 85.94 90 ILE A O 1
ATOM 722 N N . ASN A 1 91 ? -2.496 -7.980 14.392 1.00 84.12 91 ASN A N 1
ATOM 723 C CA . ASN A 1 91 ? -3.286 -8.583 15.484 1.00 84.12 91 ASN A CA 1
ATOM 724 C C . ASN A 1 91 ? -2.491 -8.890 16.767 1.00 84.12 91 ASN A C 1
ATOM 726 O O . ASN A 1 91 ? -2.752 -9.856 17.485 1.00 84.12 91 ASN A O 1
ATOM 730 N N . LYS A 1 92 ? -1.503 -8.047 17.078 1.00 81.44 92 LYS A N 1
ATOM 731 C CA . LYS A 1 92 ? -0.703 -8.120 18.308 1.00 81.44 92 LYS A CA 1
ATOM 732 C C . LYS A 1 92 ? -0.853 -6.848 19.130 1.00 81.44 92 LYS A C 1
ATOM 734 O O . LYS A 1 92 ? -1.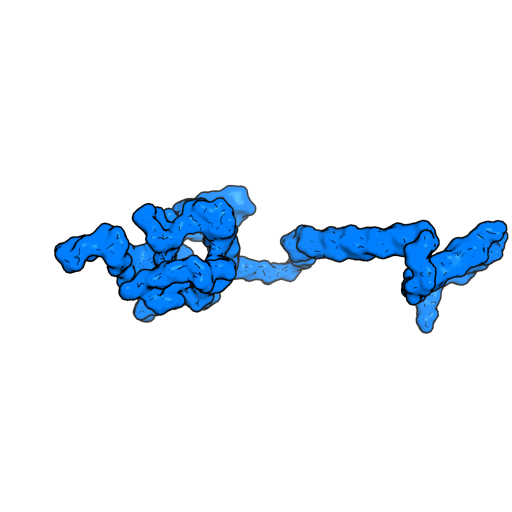208 -5.787 18.626 1.00 81.44 92 LYS A O 1
ATOM 739 N N . LYS A 1 93 ? -0.523 -6.927 20.419 1.00 72.56 93 LYS A N 1
ATOM 740 C CA . LYS A 1 93 ? -0.430 -5.732 21.263 1.00 72.56 93 LYS A CA 1
ATOM 741 C C . LYS A 1 93 ? 0.613 -4.771 20.671 1.00 72.56 93 LYS A C 1
ATOM 743 O O . LYS A 1 93 ? 1.728 -5.198 20.389 1.00 72.56 93 LYS A O 1
ATOM 748 N N . ASN A 1 94 ? 0.235 -3.504 20.487 1.00 76.31 94 ASN A N 1
ATOM 749 C CA . ASN A 1 94 ? 0.998 -2.463 19.775 1.00 76.31 94 ASN A CA 1
ATOM 750 C C . ASN A 1 94 ? 1.170 -2.685 18.258 1.00 76.31 94 ASN A C 1
ATOM 752 O O . ASN A 1 94 ? 2.014 -2.041 17.639 1.00 76.31 94 ASN A O 1
ATOM 756 N N . ALA A 1 95 ? 0.376 -3.567 17.644 1.00 84.56 95 ALA A N 1
ATOM 757 C CA . ALA A 1 95 ? 0.304 -3.676 16.193 1.00 84.56 95 ALA A CA 1
ATOM 758 C C . ALA A 1 95 ? -0.274 -2.398 15.569 1.00 84.56 95 ALA A C 1
ATOM 760 O O . ALA A 1 95 ? -1.223 -1.802 16.090 1.00 84.56 95 ALA A O 1
ATOM 761 N N . LYS A 1 96 ? 0.285 -2.014 14.419 1.00 87.75 96 LYS A N 1
ATOM 762 C CA . LYS A 1 96 ? -0.248 -0.939 13.572 1.00 87.75 96 LYS A CA 1
ATOM 763 C C . LYS A 1 96 ? -1.368 -1.442 12.666 1.00 87.75 96 LYS A C 1
ATOM 765 O O . LYS A 1 96 ? -2.214 -0.649 12.275 1.00 87.75 96 LYS A O 1
ATOM 770 N N . LEU A 1 97 ? -1.389 -2.740 12.358 1.00 89.50 97 LEU A N 1
ATOM 771 C CA . LEU A 1 97 ? -2.390 -3.367 11.501 1.00 89.50 97 LEU A CA 1
ATOM 772 C C . LEU A 1 97 ? -3.276 -4.323 12.298 1.00 89.50 97 LEU A C 1
ATOM 774 O O . LEU A 1 97 ? -2.797 -5.125 13.105 1.00 89.50 97 LEU A O 1
ATOM 778 N N . TRP A 1 98 ? -4.568 -4.245 12.024 1.00 88.12 98 TRP A N 1
ATOM 779 C CA . TRP A 1 98 ? -5.609 -5.037 12.656 1.00 88.12 98 TRP A CA 1
ATOM 780 C C . TRP A 1 98 ? -6.475 -5.658 11.577 1.00 88.12 98 TRP A C 1
ATOM 782 O O . TRP A 1 98 ? -6.972 -4.955 10.708 1.00 88.12 98 TRP A O 1
ATOM 792 N N . PHE A 1 99 ? -6.628 -6.972 11.623 1.00 87.50 99 PHE A N 1
ATOM 793 C CA . PHE A 1 99 ? -7.497 -7.718 10.728 1.00 87.50 99 PHE A CA 1
ATOM 794 C C . PHE A 1 99 ? -8.693 -8.209 11.544 1.00 87.50 99 PHE A C 1
ATOM 796 O O . PHE A 1 99 ? -8.525 -9.074 12.410 1.00 87.50 99 PHE A O 1
ATOM 803 N N . VAL A 1 100 ? -9.847 -7.573 11.342 1.00 84.00 100 VAL A N 1
ATOM 804 C CA . VAL A 1 100 ? -11.080 -7.739 12.127 1.00 84.00 100 VAL A CA 1
ATOM 805 C C . VAL A 1 100 ? -12.234 -7.944 11.152 1.00 84.00 100 VAL A C 1
ATOM 807 O O . VAL A 1 100 ? -12.318 -7.196 10.187 1.00 84.00 100 VAL A O 1
ATOM 810 N N . ASP A 1 101 ? -13.096 -8.933 11.388 1.00 81.00 101 ASP A N 1
ATOM 811 C CA . ASP A 1 101 ? -14.245 -9.257 10.525 1.00 81.00 101 ASP A CA 1
ATOM 812 C C . ASP A 1 101 ? -13.893 -9.403 9.025 1.00 81.00 101 ASP A C 1
ATOM 814 O O . ASP A 1 101 ? -14.634 -8.962 8.154 1.00 81.00 101 ASP A O 1
ATOM 818 N N . GLU A 1 102 ? -12.739 -10.008 8.712 1.00 80.06 102 GLU A N 1
ATOM 819 C CA . GLU A 1 102 ? -12.173 -10.120 7.350 1.00 80.06 102 GLU A CA 1
ATOM 820 C C . GLU A 1 102 ? -11.792 -8.782 6.678 1.00 80.06 102 GLU A C 1
ATOM 822 O O . GLU A 1 102 ? -11.368 -8.749 5.519 1.00 80.06 102 GLU A O 1
ATOM 827 N N . GLU A 1 103 ? -11.855 -7.677 7.417 1.00 86.19 103 GLU A N 1
ATOM 828 C CA . GLU A 1 103 ? -11.470 -6.340 6.983 1.00 86.19 103 GLU A CA 1
ATOM 829 C C . GLU A 1 103 ? -10.129 -5.919 7.603 1.00 86.19 103 GLU A C 1
ATOM 831 O O . GLU A 1 103 ? -9.763 -6.294 8.722 1.00 86.19 103 GLU A O 1
ATOM 836 N N . LEU A 1 104 ? -9.350 -5.127 6.858 1.00 88.75 104 LEU A N 1
ATOM 837 C CA . LEU A 1 104 ? -8.037 -4.662 7.300 1.00 88.75 104 LEU A CA 1
ATOM 838 C C . LEU A 1 104 ? -8.090 -3.197 7.725 1.00 88.75 104 LEU A C 1
ATOM 840 O O . LEU A 1 104 ? -8.442 -2.309 6.951 1.00 88.75 104 LEU A O 1
ATOM 844 N N . PHE A 1 105 ? -7.628 -2.946 8.940 1.00 89.88 105 PHE A N 1
ATOM 845 C CA . PHE A 1 105 ? -7.566 -1.638 9.561 1.00 89.88 105 PHE A CA 1
ATOM 846 C C . PHE A 1 105 ? -6.127 -1.269 9.904 1.00 89.88 105 PHE A C 1
ATOM 848 O O . PHE A 1 105 ? -5.344 -2.096 10.372 1.00 89.88 105 PHE A O 1
ATOM 855 N N . ILE A 1 106 ? -5.784 0.001 9.714 1.00 91.31 106 ILE A N 1
ATOM 856 C CA . ILE A 1 106 ? -4.495 0.568 10.119 1.00 91.31 106 ILE A CA 1
ATOM 857 C C . ILE A 1 106 ? -4.698 1.635 11.194 1.00 91.31 106 ILE A C 1
ATOM 859 O O . ILE A 1 106 ? -5.489 2.559 11.011 1.00 91.31 106 ILE A O 1
ATOM 863 N N . VAL A 1 107 ? -3.964 1.538 12.304 1.00 90.81 107 VAL A N 1
ATOM 864 C CA . VAL A 1 107 ? -3.899 2.578 13.342 1.00 90.81 107 VAL A CA 1
ATOM 865 C C . VAL A 1 107 ? -3.087 3.747 12.792 1.00 90.81 107 VAL A C 1
ATOM 867 O O . VAL A 1 107 ? -1.864 3.786 12.910 1.00 90.81 107 VAL A O 1
ATOM 870 N N . TRP A 1 108 ? -3.781 4.680 12.148 1.00 90.69 108 TRP A N 1
ATOM 871 C CA . TRP A 1 108 ? -3.161 5.731 11.346 1.00 90.69 108 TRP A CA 1
ATOM 872 C C . TRP A 1 108 ? -2.226 6.628 12.151 1.00 90.69 108 TRP A C 1
ATOM 874 O O . TRP A 1 108 ? -1.087 6.835 11.750 1.00 90.69 108 TRP A O 1
ATOM 884 N N . ASP A 1 109 ? -2.668 7.075 13.326 1.00 85.81 109 ASP A N 1
ATOM 885 C CA . ASP A 1 109 ? -1.899 7.997 14.170 1.00 85.81 109 ASP A CA 1
ATOM 886 C C . ASP A 1 109 ? -0.539 7.408 14.602 1.00 85.81 109 ASP A C 1
ATOM 888 O O . ASP A 1 109 ? 0.397 8.154 14.851 1.00 85.81 109 ASP A O 1
ATOM 892 N N . ASN A 1 110 ? -0.398 6.076 14.634 1.00 85.81 110 ASN A N 1
ATOM 893 C CA . ASN A 1 110 ? 0.862 5.401 14.971 1.00 85.81 110 ASN A CA 1
ATOM 894 C C . ASN A 1 110 ? 1.719 5.044 13.745 1.00 85.81 110 ASN A C 1
ATOM 896 O O . ASN A 1 110 ? 2.855 4.600 13.901 1.00 85.81 110 ASN A O 1
ATOM 900 N N . ALA A 1 111 ? 1.151 5.119 12.543 1.00 88.62 111 ALA A N 1
ATOM 901 C CA . ALA A 1 111 ? 1.786 4.678 11.306 1.00 88.62 111 ALA A CA 1
ATOM 902 C C . ALA A 1 111 ? 2.281 5.850 10.451 1.00 88.62 111 ALA A C 1
ATOM 904 O O . ALA A 1 111 ? 3.278 5.712 9.751 1.00 88.62 111 ALA A O 1
ATOM 905 N N . VAL A 1 112 ? 1.595 6.993 10.502 1.00 89.31 112 VAL A N 1
ATOM 906 C CA . VAL A 1 112 ? 1.848 8.124 9.600 1.00 89.31 112 VAL A CA 1
ATOM 907 C C . VAL A 1 112 ? 3.228 8.722 9.771 1.00 89.31 112 VAL A C 1
ATOM 909 O O . VAL A 1 112 ? 3.877 8.962 8.762 1.00 89.31 112 VAL A O 1
ATOM 912 N N . ASP A 1 113 ? 3.679 8.947 11.003 1.00 88.31 113 ASP A N 1
ATOM 913 C CA . ASP A 1 113 ? 4.952 9.633 11.245 1.00 88.31 113 ASP A CA 1
ATOM 914 C C . ASP A 1 113 ? 6.126 8.874 10.603 1.00 88.31 113 ASP A C 1
ATOM 916 O O . ASP A 1 113 ? 6.957 9.471 9.923 1.00 88.31 113 ASP A O 1
ATOM 920 N N . GLU A 1 114 ? 6.128 7.543 10.725 1.00 89.88 114 GLU A N 1
ATOM 921 C CA . GLU A 1 114 ? 7.121 6.656 10.104 1.00 89.88 114 GLU A CA 1
ATOM 922 C C . GLU A 1 114 ? 7.039 6.690 8.572 1.00 89.88 114 GLU A C 1
ATOM 924 O O . GLU A 1 114 ? 8.054 6.850 7.898 1.00 89.88 114 GLU A O 1
ATOM 929 N N . LEU A 1 115 ? 5.826 6.622 8.010 1.00 88.50 115 LEU A N 1
ATOM 930 C CA . LEU A 1 115 ? 5.628 6.712 6.559 1.00 88.50 115 LEU A CA 1
ATOM 931 C C . LEU A 1 115 ? 6.072 8.074 6.000 1.00 88.50 115 LEU A C 1
ATOM 933 O O . LEU A 1 115 ? 6.621 8.142 4.900 1.00 88.50 115 LEU A O 1
ATOM 937 N N . VAL A 1 116 ? 5.829 9.159 6.741 1.00 88.81 116 VAL A N 1
ATOM 938 C CA . VAL A 1 116 ? 6.207 10.519 6.343 1.00 88.81 116 VAL A CA 1
ATOM 939 C C . VAL A 1 116 ? 7.716 10.699 6.368 1.00 88.81 116 VAL A C 1
ATOM 941 O O . VAL A 1 116 ? 8.281 11.240 5.416 1.00 88.81 116 VAL A O 1
ATOM 944 N N . GLU A 1 117 ? 8.378 10.207 7.412 1.00 88.62 117 GLU A N 1
ATOM 945 C CA . GLU A 1 117 ? 9.833 10.248 7.521 1.00 88.62 117 GLU A CA 1
ATOM 946 C C . GLU A 1 117 ? 10.506 9.492 6.364 1.00 88.62 117 GLU A C 1
ATOM 948 O O . GLU A 1 117 ? 11.403 10.031 5.712 1.00 88.62 117 GLU A O 1
ATOM 953 N N . GLU A 1 118 ? 10.035 8.285 6.033 1.00 86.31 118 GLU A N 1
ATOM 954 C CA . GLU A 1 118 ? 10.579 7.511 4.911 1.00 86.31 118 GLU A CA 1
ATOM 955 C C . GLU A 1 118 ? 10.352 8.183 3.552 1.00 86.31 118 GLU A C 1
ATOM 957 O O . GLU A 1 118 ? 11.264 8.232 2.721 1.00 86.31 118 GLU A O 1
ATOM 962 N N . MET A 1 119 ? 9.171 8.764 3.331 1.00 83.81 119 MET A N 1
ATOM 963 C CA . MET A 1 119 ? 8.867 9.496 2.098 1.00 83.81 119 MET A CA 1
ATOM 964 C C . MET A 1 119 ? 9.742 10.740 1.927 1.00 83.81 119 MET A C 1
ATOM 966 O O . MET A 1 119 ? 10.258 10.986 0.831 1.00 83.81 119 MET A O 1
ATOM 970 N N . ASN A 1 120 ? 9.961 11.487 3.009 1.00 84.12 120 ASN A N 1
ATOM 971 C CA . ASN A 1 120 ? 10.854 12.641 3.016 1.00 84.12 120 ASN A CA 1
ATOM 972 C C . ASN A 1 120 ? 12.308 12.222 2.743 1.00 84.12 120 ASN A C 1
ATOM 974 O O . ASN A 1 120 ? 12.986 12.848 1.925 1.00 84.12 120 ASN A O 1
ATOM 978 N N . ASN A 1 121 ? 12.771 11.124 3.349 1.00 81.25 121 ASN A N 1
ATOM 979 C CA . ASN A 1 121 ? 14.106 10.564 3.107 1.00 81.25 121 ASN A CA 1
ATOM 980 C C . ASN A 1 121 ? 14.297 10.094 1.654 1.00 81.25 121 ASN A C 1
ATOM 982 O O . ASN A 1 121 ? 15.392 10.208 1.103 1.00 81.25 121 ASN A O 1
ATOM 986 N N . ALA A 1 122 ? 13.232 9.613 1.008 1.00 76.19 122 ALA A N 1
ATOM 987 C CA . ALA A 1 122 ? 13.225 9.264 -0.411 1.00 76.19 122 ALA A CA 1
ATOM 988 C C . ALA A 1 122 ? 13.167 10.489 -1.353 1.00 76.19 122 ALA A C 1
ATOM 990 O O . ALA A 1 122 ? 13.267 10.332 -2.571 1.00 76.19 122 ALA A O 1
ATOM 991 N N . GLY A 1 123 ? 13.042 11.707 -0.812 1.00 77.69 123 GLY A N 1
ATOM 992 C CA . GLY A 1 123 ? 13.035 12.964 -1.565 1.00 77.69 123 GLY A CA 1
ATOM 993 C C . GLY A 1 123 ? 11.652 13.427 -2.033 1.00 77.69 123 GLY A C 1
ATOM 994 O O . GLY A 1 123 ? 11.570 14.349 -2.849 1.00 77.69 123 GLY A O 1
ATOM 995 N N . TYR A 1 124 ? 10.569 12.817 -1.542 1.00 77.50 124 TYR A N 1
ATOM 996 C CA . TYR A 1 124 ? 9.208 13.281 -1.805 1.00 77.50 124 TYR A CA 1
ATOM 997 C C . TYR A 1 124 ? 8.814 14.368 -0.806 1.00 77.50 124 TYR A C 1
ATOM 999 O O . TYR A 1 124 ? 9.042 14.228 0.386 1.00 77.50 124 TYR A O 1
ATOM 1007 N N . ASN A 1 125 ? 8.181 15.438 -1.287 1.00 76.81 125 ASN A N 1
ATOM 1008 C CA . ASN A 1 125 ? 7.623 16.477 -0.424 1.00 76.81 125 ASN A CA 1
ATOM 1009 C C . ASN A 1 125 ? 6.119 16.231 -0.258 1.00 76.81 125 ASN A C 1
ATOM 1011 O O . ASN A 1 125 ? 5.354 16.459 -1.200 1.00 76.81 125 ASN A O 1
ATOM 1015 N N . ILE A 1 126 ? 5.714 15.716 0.903 1.00 81.19 126 ILE A N 1
ATOM 1016 C CA . ILE A 1 126 ? 4.331 15.312 1.182 1.00 81.19 126 ILE A CA 1
ATOM 1017 C C . ILE A 1 126 ? 3.753 16.079 2.379 1.00 81.19 126 ILE A C 1
ATOM 1019 O O . ILE A 1 126 ? 4.509 16.569 3.216 1.00 81.19 126 ILE A O 1
ATOM 1023 N N . PRO A 1 127 ? 2.418 16.208 2.493 1.00 80.31 127 PRO A N 1
ATOM 1024 C CA . PRO A 1 127 ? 1.806 16.850 3.652 1.00 80.31 127 PRO A CA 1
ATOM 1025 C C . PRO A 1 127 ? 2.129 16.101 4.949 1.00 80.31 127 PRO A C 1
ATOM 1027 O O . PRO A 1 127 ? 1.816 14.923 5.070 1.00 80.31 127 PRO A O 1
ATOM 1030 N N . GLU A 1 128 ? 2.659 16.802 5.949 1.00 80.75 128 GLU A N 1
ATOM 1031 C CA . GLU A 1 128 ? 2.935 16.226 7.277 1.00 80.75 128 GLU A CA 1
ATOM 1032 C C . GLU A 1 128 ? 1.665 16.031 8.120 1.00 80.75 128 GLU A C 1
ATOM 1034 O O . GLU A 1 128 ? 1.696 15.393 9.165 1.00 80.75 128 GLU A O 1
ATOM 1039 N N . VAL A 1 129 ? 0.524 16.588 7.694 1.00 85.06 129 VAL A N 1
ATOM 1040 C CA . VAL A 1 129 ? -0.728 16.532 8.457 1.00 85.06 129 VAL A CA 1
ATOM 1041 C C . VAL A 1 129 ? -1.401 15.162 8.268 1.00 85.06 129 VAL A C 1
ATOM 1043 O O . VAL A 1 129 ? -1.929 14.902 7.179 1.00 85.06 129 VAL A O 1
ATOM 1046 N N . PRO A 1 130 ? -1.524 14.318 9.318 1.00 86.50 130 PRO A N 1
ATOM 1047 C CA . PRO A 1 130 ? -2.068 12.962 9.187 1.00 86.50 130 PRO A CA 1
ATOM 1048 C C . PRO A 1 130 ? -3.489 12.921 8.623 1.00 86.50 130 PRO A C 1
ATOM 1050 O O . PRO A 1 130 ? -3.823 12.050 7.823 1.00 86.50 130 PRO A O 1
ATOM 1053 N N . ALA A 1 131 ? -4.327 13.892 8.991 1.00 85.88 131 ALA A N 1
ATOM 1054 C CA . ALA A 1 131 ? -5.702 13.983 8.506 1.00 85.88 131 ALA A CA 1
ATOM 1055 C C . ALA A 1 131 ? -5.795 14.272 6.997 1.00 85.88 131 ALA A C 1
ATOM 1057 O O . ALA A 1 131 ? -6.749 13.840 6.353 1.00 85.88 131 ALA A O 1
ATOM 1058 N N . VAL A 1 132 ? -4.820 14.988 6.427 1.00 85.56 132 VAL A N 1
ATOM 1059 C CA . VAL A 1 132 ? -4.775 15.278 4.985 1.00 85.56 132 VAL A CA 1
ATOM 1060 C C . VAL A 1 132 ? -4.398 14.016 4.218 1.00 85.56 132 VAL A C 1
ATOM 1062 O O . VAL A 1 132 ? -5.068 13.671 3.251 1.00 85.56 132 VAL A O 1
ATOM 1065 N N . LEU A 1 133 ? -3.390 13.284 4.697 1.00 85.69 133 LEU A N 1
ATOM 1066 C CA . LEU A 1 133 ? -2.991 12.009 4.100 1.00 85.69 133 LEU A CA 1
ATOM 1067 C C . LEU A 1 133 ? -4.103 10.951 4.211 1.00 85.69 133 LEU A C 1
ATOM 1069 O O . LEU A 1 133 ? -4.336 10.211 3.262 1.00 85.69 133 LEU A O 1
ATOM 1073 N N . ALA A 1 134 ? -4.833 10.911 5.333 1.00 87.06 134 ALA A N 1
ATOM 1074 C CA . ALA A 1 134 ? -5.986 10.024 5.509 1.00 87.06 134 ALA A CA 1
ATOM 1075 C C . ALA A 1 134 ? -7.071 10.279 4.456 1.00 87.06 134 ALA A C 1
ATOM 1077 O O . ALA A 1 134 ? -7.567 9.344 3.832 1.00 87.06 134 ALA A O 1
ATOM 1078 N N . ARG A 1 135 ? -7.423 11.553 4.243 1.00 85.25 135 ARG A N 1
ATOM 1079 C CA . ARG A 1 135 ? -8.398 11.948 3.218 1.00 85.25 135 ARG A CA 1
ATOM 1080 C C . ARG A 1 135 ? -7.918 11.587 1.824 1.00 85.25 135 ARG A C 1
ATOM 1082 O O . ARG A 1 135 ? -8.684 11.016 1.066 1.00 85.25 135 ARG A O 1
ATOM 1089 N N . LEU A 1 136 ? -6.643 11.822 1.526 1.00 86.06 136 LEU A N 1
ATOM 1090 C CA . LEU A 1 136 ? -6.061 11.456 0.240 1.00 86.06 136 LEU A CA 1
ATOM 1091 C C . LEU A 1 136 ? -6.163 9.947 -0.038 1.00 86.06 136 LEU A C 1
ATOM 1093 O O . LEU A 1 136 ? -6.524 9.547 -1.140 1.00 86.06 136 LEU A O 1
ATOM 1097 N N . MET A 1 137 ? -5.909 9.104 0.970 1.00 86.44 137 MET A N 1
ATOM 1098 C CA . MET A 1 137 ? -6.090 7.650 0.856 1.00 86.44 137 MET A CA 1
ATOM 1099 C C . MET A 1 137 ? -7.544 7.273 0.532 1.00 86.44 137 MET A C 1
ATOM 1101 O O . MET A 1 137 ? -7.779 6.328 -0.222 1.00 86.44 137 MET A O 1
ATOM 1105 N N . CYS A 1 138 ? -8.520 7.994 1.086 1.00 86.31 138 CYS A N 1
ATOM 1106 C CA . CYS A 1 138 ? -9.939 7.804 0.784 1.00 86.31 138 CYS A CA 1
ATOM 1107 C C . CYS A 1 138 ? -10.317 8.309 -0.619 1.00 86.31 138 CYS A C 1
ATOM 1109 O O . CYS A 1 138 ? -10.978 7.588 -1.367 1.00 86.31 138 CYS A O 1
ATOM 1111 N N . GLU A 1 139 ? -9.855 9.502 -1.002 1.00 85.00 139 GLU A N 1
ATOM 1112 C CA . GLU A 1 139 ? -10.110 10.132 -2.307 1.00 85.00 139 GLU A CA 1
ATOM 1113 C C . GLU A 1 139 ? -9.576 9.279 -3.464 1.00 85.00 139 GLU A C 1
ATOM 1115 O O . GLU A 1 139 ? -10.250 9.090 -4.476 1.00 85.00 139 GLU A O 1
ATOM 1120 N N . GLU A 1 140 ? -8.387 8.701 -3.287 1.00 84.31 140 GLU A N 1
ATOM 1121 C CA . GLU A 1 140 ? -7.735 7.814 -4.255 1.00 84.31 140 GLU A CA 1
ATOM 1122 C C . GLU A 1 140 ? -8.186 6.344 -4.120 1.00 84.31 140 GLU A C 1
ATOM 1124 O O . GLU A 1 140 ? -7.604 5.447 -4.729 1.00 84.31 140 GLU A O 1
ATOM 1129 N N . ALA A 1 141 ? -9.256 6.080 -3.359 1.00 83.62 141 ALA A N 1
ATOM 1130 C CA . ALA A 1 141 ? -9.908 4.775 -3.227 1.00 83.62 141 ALA A CA 1
ATOM 1131 C C . ALA A 1 141 ? -9.043 3.645 -2.621 1.00 83.62 141 ALA A C 1
ATOM 1133 O O . ALA A 1 141 ? -9.371 2.464 -2.786 1.00 83.62 141 ALA A O 1
ATOM 1134 N N . MET A 1 142 ? -7.988 3.990 -1.876 1.00 83.56 142 MET A N 1
ATOM 1135 C CA . MET A 1 142 ? -7.169 3.046 -1.099 1.00 83.56 142 MET A CA 1
ATOM 1136 C C . MET A 1 142 ? -7.759 2.736 0.280 1.00 83.56 142 MET A C 1
ATOM 1138 O O . MET A 1 142 ? -7.554 1.642 0.815 1.00 83.56 142 MET A O 1
ATOM 1142 N N . ALA A 1 143 ? -8.519 3.675 0.839 1.00 88.31 143 ALA A N 1
ATOM 1143 C CA . ALA A 1 143 ? -9.227 3.530 2.102 1.00 88.31 143 ALA A CA 1
ATOM 1144 C C . ALA A 1 143 ? -10.729 3.819 1.953 1.00 88.31 143 ALA A C 1
ATOM 1146 O O . ALA A 1 143 ? -11.164 4.467 1.003 1.00 88.31 143 ALA A O 1
ATOM 1147 N N . ILE A 1 144 ? -11.524 3.320 2.896 1.00 86.06 144 ILE A N 1
ATOM 1148 C CA . ILE A 1 144 ? -12.977 3.489 2.947 1.00 86.06 144 ILE A CA 1
ATOM 1149 C C . ILE A 1 144 ? -13.309 4.476 4.063 1.00 86.06 144 ILE A C 1
ATOM 1151 O O . ILE A 1 144 ? -12.919 4.278 5.214 1.00 86.06 144 ILE A O 1
ATOM 1155 N N . GLU A 1 145 ? -14.050 5.531 3.736 1.00 86.00 145 GLU A N 1
ATOM 1156 C CA . GLU A 1 145 ? -14.568 6.469 4.734 1.00 86.00 145 GLU A CA 1
ATOM 1157 C C . GLU A 1 145 ? -15.629 5.800 5.615 1.00 86.00 145 GLU A C 1
ATOM 1159 O O . GLU A 1 145 ? -16.410 4.974 5.146 1.00 86.00 145 GLU A O 1
ATOM 1164 N N . PHE A 1 146 ? -15.670 6.147 6.901 1.00 81.06 146 PHE A N 1
ATOM 1165 C CA . PHE A 1 146 ? -16.702 5.647 7.814 1.00 81.06 146 PHE A CA 1
ATOM 1166 C C . PHE A 1 146 ? -18.042 6.332 7.552 1.00 81.06 146 PHE A C 1
ATOM 1168 O O . PHE A 1 146 ? -19.095 5.695 7.514 1.00 81.06 146 PHE A O 1
ATOM 1175 N N . LYS A 1 147 ? -17.988 7.651 7.365 1.00 78.94 147 LYS A N 1
ATOM 1176 C CA . LYS A 1 147 ? -19.101 8.526 6.997 1.00 78.94 147 LYS A CA 1
ATOM 1177 C C . LYS A 1 147 ? -18.571 9.624 6.087 1.00 78.94 147 LYS A C 1
ATOM 1179 O O . LYS A 1 147 ? -17.367 9.842 6.031 1.00 78.94 147 LYS A O 1
ATOM 1184 N N . GLU A 1 148 ? -19.473 10.333 5.418 1.00 71.94 148 GLU A N 1
ATOM 1185 C CA . GLU A 1 148 ? -19.134 11.464 4.551 1.00 71.94 148 GLU A CA 1
ATOM 1186 C C . GLU A 1 148 ? -18.210 12.459 5.286 1.00 71.94 148 GLU A C 1
ATOM 1188 O O . GLU A 1 148 ? -18.587 13.014 6.321 1.00 71.94 148 GLU A O 1
ATOM 1193 N N . ASN A 1 149 ? -16.987 12.652 4.772 1.00 71.38 149 ASN A N 1
ATOM 1194 C CA . ASN A 1 149 ? -15.904 13.462 5.364 1.00 71.38 149 ASN A CA 1
ATOM 1195 C C . ASN A 1 149 ? -15.279 12.945 6.681 1.00 71.38 149 ASN A C 1
ATOM 1197 O O . ASN A 1 149 ? -14.474 13.657 7.298 1.00 71.38 149 ASN A O 1
ATOM 1201 N N . GLU A 1 150 ? -15.588 11.722 7.114 1.00 82.81 150 GLU A N 1
ATOM 1202 C CA . GLU A 1 150 ? -15.000 11.077 8.292 1.00 82.81 150 GLU A CA 1
ATOM 1203 C C . GLU A 1 150 ? -14.212 9.816 7.882 1.00 82.81 150 GLU A C 1
ATOM 1205 O O . GLU A 1 150 ? -14.779 8.725 7.786 1.00 82.81 150 GLU A O 1
ATOM 1210 N N . PRO A 1 151 ? -12.885 9.928 7.662 1.00 81.25 151 PRO A N 1
ATOM 1211 C CA . PRO A 1 151 ? -12.070 8.814 7.166 1.00 81.25 151 PRO A CA 1
ATOM 1212 C C . PRO A 1 151 ? -11.749 7.760 8.239 1.00 81.25 151 PRO A C 1
ATOM 1214 O O . PRO A 1 151 ? -11.227 6.692 7.932 1.00 81.25 151 PRO A O 1
ATOM 1217 N N . TYR A 1 152 ? -12.031 8.053 9.511 1.00 87.69 152 TYR A N 1
ATOM 1218 C CA . TYR A 1 152 ? -11.603 7.222 10.631 1.00 87.69 152 TYR A CA 1
ATOM 1219 C C . TYR A 1 152 ? -12.721 6.318 11.147 1.00 87.69 152 TYR A C 1
ATOM 1221 O O . TYR A 1 152 ? -13.798 6.779 11.515 1.00 87.69 152 TYR A O 1
ATOM 1229 N N . HIS A 1 153 ? -12.395 5.039 11.277 1.00 86.44 153 HIS A N 1
ATOM 1230 C CA . HIS A 1 153 ? -13.194 3.997 11.904 1.00 86.44 153 HIS A CA 1
ATOM 1231 C C . HIS A 1 153 ? -12.704 3.753 13.326 1.00 86.44 153 HIS A C 1
ATOM 1233 O O . HIS A 1 153 ? -11.521 3.913 13.631 1.00 86.44 153 HIS A O 1
ATOM 1239 N N . ASN A 1 154 ? -13.610 3.355 14.212 1.00 85.25 154 ASN A N 1
ATOM 1240 C CA . ASN A 1 154 ? -13.247 2.970 15.570 1.00 85.25 154 ASN A CA 1
ATOM 1241 C C . ASN A 1 154 ? -13.404 1.463 15.711 1.00 85.25 154 ASN A C 1
ATOM 1243 O O . ASN A 1 154 ? -14.518 0.962 15.585 1.00 85.25 154 ASN A O 1
ATOM 1247 N N . ILE A 1 155 ? -12.304 0.774 16.006 1.00 81.19 155 ILE A N 1
ATOM 1248 C CA . ILE A 1 155 ? -12.309 -0.663 16.286 1.00 81.19 155 ILE A CA 1
ATOM 1249 C C . ILE A 1 155 ? -12.038 -0.910 17.770 1.00 81.19 155 ILE A C 1
ATOM 1251 O O . ILE A 1 155 ? -11.374 -0.110 18.443 1.00 81.19 155 ILE A O 1
ATOM 1255 N N . TYR A 1 156 ? -12.546 -2.037 18.264 1.00 81.00 156 TYR A N 1
ATOM 1256 C CA . TYR A 1 156 ? -12.404 -2.476 19.651 1.00 81.00 156 TYR A CA 1
ATOM 1257 C C . TYR A 1 156 ? -11.863 -3.909 19.679 1.00 81.00 156 TYR A C 1
ATOM 1259 O O . TYR A 1 156 ? -12.632 -4.843 19.892 1.00 81.00 156 TYR A O 1
ATOM 1267 N N . PRO A 1 157 ? -10.559 -4.117 19.426 1.00 73.81 157 PRO A N 1
ATOM 1268 C CA . PRO A 1 157 ? -10.014 -5.464 19.371 1.00 73.81 157 PRO A CA 1
ATOM 1269 C C . PRO A 1 157 ? -10.077 -6.120 20.751 1.00 73.81 157 PRO A C 1
ATOM 1271 O O . PRO A 1 157 ? -9.513 -5.590 21.714 1.00 73.81 157 PRO A O 1
ATOM 1274 N N . GLU A 1 158 ? -10.699 -7.295 20.841 1.00 70.31 158 GLU A N 1
ATOM 1275 C CA . GLU A 1 158 ? -10.872 -8.029 22.105 1.00 70.31 158 GLU A CA 1
ATOM 1276 C C . GLU A 1 158 ? -9.536 -8.362 22.792 1.00 70.31 158 GLU A C 1
ATOM 1278 O O . GLU A 1 158 ? -9.440 -8.426 24.013 1.00 70.31 158 GLU A O 1
ATOM 1283 N N . ILE A 1 159 ? -8.457 -8.493 22.015 1.00 68.00 159 ILE A N 1
ATOM 1284 C CA . ILE A 1 159 ? -7.104 -8.774 22.521 1.00 68.00 159 ILE A CA 1
ATOM 1285 C C . ILE A 1 159 ? -6.551 -7.627 23.389 1.00 68.00 159 ILE A C 1
ATOM 1287 O O . ILE A 1 159 ? -5.668 -7.846 24.223 1.00 68.00 159 ILE A O 1
ATOM 1291 N N . LEU A 1 160 ? -7.017 -6.389 23.192 1.00 62.53 160 LEU A N 1
ATOM 1292 C CA . LEU A 1 160 ? -6.471 -5.215 23.880 1.00 62.53 160 LEU A CA 1
ATOM 1293 C C . LEU A 1 160 ? -7.196 -4.847 25.176 1.00 62.53 160 LEU A C 1
ATOM 1295 O O . LEU A 1 160 ? -6.611 -4.127 25.989 1.00 62.53 160 LEU A O 1
ATOM 1299 N N . GLY A 1 161 ? -8.427 -5.310 25.394 1.00 59.75 161 GLY A N 1
ATOM 1300 C CA . GLY A 1 161 ? -9.208 -4.943 26.573 1.00 59.75 161 GLY A CA 1
ATOM 1301 C C . GLY A 1 161 ? -10.250 -5.986 26.956 1.00 59.75 161 GLY A C 1
ATOM 1302 O O . GLY A 1 161 ? -10.762 -6.709 26.115 1.00 59.75 161 GLY A O 1
ATOM 1303 N N . ASP A 1 162 ? -10.592 -6.031 28.242 1.00 61.59 162 ASP A N 1
ATOM 1304 C CA . ASP A 1 162 ? -11.716 -6.828 28.736 1.00 61.59 162 ASP A CA 1
ATOM 1305 C C . ASP A 1 162 ? -13.058 -6.219 28.304 1.00 61.59 162 ASP A C 1
ATOM 1307 O O . ASP A 1 162 ? -13.175 -5.001 28.144 1.00 61.59 162 ASP A O 1
ATOM 1311 N N . VAL A 1 163 ? -14.119 -7.036 28.302 1.00 58.31 163 VAL A N 1
ATOM 1312 C CA . VAL A 1 163 ? -15.529 -6.627 28.083 1.00 58.31 163 VAL A CA 1
ATOM 1313 C C . VAL A 1 163 ? -15.936 -5.404 28.932 1.00 58.31 163 VAL A C 1
ATOM 1315 O O . VAL A 1 163 ? -16.823 -4.638 28.566 1.00 58.31 163 VAL A O 1
ATOM 1318 N N . LYS A 1 164 ? -15.270 -5.181 30.075 1.00 59.03 164 LYS A N 1
ATOM 1319 C CA . LYS A 1 164 ? -15.525 -4.059 30.997 1.00 59.03 164 LYS A CA 1
ATOM 1320 C C . LYS A 1 164 ? -14.711 -2.787 30.714 1.00 59.03 164 LYS A C 1
ATOM 1322 O O . LYS A 1 164 ? -15.068 -1.733 31.236 1.00 59.03 164 LYS A O 1
ATOM 1327 N N . LYS A 1 165 ? -13.615 -2.865 29.952 1.00 64.31 165 LYS A N 1
ATOM 1328 C CA . LYS A 1 165 ? -12.745 -1.731 29.582 1.00 64.31 165 LYS A CA 1
ATOM 1329 C C . LYS A 1 165 ? -12.219 -1.916 28.151 1.00 64.31 165 LYS A C 1
ATOM 1331 O O . LYS A 1 165 ? -11.031 -2.193 27.973 1.00 64.31 165 LYS A O 1
ATOM 1336 N N . PRO A 1 166 ? -13.088 -1.764 27.140 1.00 70.31 166 PRO A N 1
ATOM 1337 C CA . PRO A 1 166 ? -12.678 -1.903 25.753 1.00 70.31 166 PRO A CA 1
ATOM 1338 C C . PRO A 1 166 ? -11.708 -0.775 25.376 1.00 70.31 166 PRO A C 1
ATOM 1340 O O . PRO A 1 166 ? -11.945 0.400 25.673 1.00 70.31 166 PRO A O 1
ATOM 1343 N N . VAL A 1 167 ? -10.600 -1.130 24.725 1.00 75.75 167 VAL A N 1
ATOM 1344 C CA . VAL A 1 167 ? -9.637 -0.156 24.201 1.00 75.75 167 VAL A CA 1
ATOM 1345 C C . VAL A 1 167 ? -10.118 0.303 22.833 1.00 75.75 167 VAL A C 1
ATOM 1347 O O . VAL A 1 167 ? -10.294 -0.504 21.926 1.00 75.75 167 VAL A O 1
ATOM 1350 N N . LYS A 1 168 ? -10.334 1.611 22.695 1.00 80.38 168 LYS A N 1
ATOM 1351 C CA . LYS A 1 168 ? -10.744 2.232 21.437 1.00 80.38 168 LYS A CA 1
ATOM 1352 C C . LYS A 1 168 ? -9.511 2.552 20.597 1.00 80.38 168 LYS A C 1
ATOM 1354 O O . LYS A 1 168 ? -8.672 3.335 21.041 1.00 80.38 168 LYS A O 1
ATOM 1359 N N . LEU A 1 169 ? -9.436 2.014 19.382 1.00 82.50 169 LEU A N 1
ATOM 1360 C CA . LEU A 1 169 ? -8.423 2.399 18.398 1.00 82.50 169 LEU A CA 1
ATOM 1361 C C . LEU A 1 169 ? -9.063 3.157 17.240 1.00 82.50 169 LEU A C 1
ATOM 1363 O O . LEU A 1 169 ? -10.041 2.696 16.652 1.00 82.50 169 LEU A O 1
ATOM 1367 N N . ARG A 1 170 ? -8.480 4.308 16.900 1.00 85.19 170 ARG A N 1
ATOM 1368 C CA . ARG A 1 170 ? -8.861 5.101 15.731 1.00 85.19 170 ARG A CA 1
ATOM 1369 C C . ARG A 1 170 ? -8.050 4.625 14.528 1.00 85.19 170 ARG A C 1
ATOM 1371 O O . ARG A 1 170 ? -6.825 4.723 14.534 1.00 85.19 170 ARG A O 1
ATOM 1378 N N . CYS A 1 171 ? -8.731 4.094 13.523 1.00 89.50 171 CYS A N 1
ATOM 1379 C CA . CYS A 1 171 ? -8.107 3.413 12.396 1.00 89.50 171 CYS A CA 1
ATOM 1380 C C . CYS A 1 171 ? -8.643 3.907 11.052 1.00 89.50 171 CYS A C 1
ATOM 1382 O O . CYS A 1 171 ? -9.730 4.466 10.979 1.00 89.50 171 CYS A O 1
ATOM 1384 N N . LEU A 1 172 ? -7.897 3.671 9.979 1.00 89.88 172 LEU A N 1
ATOM 1385 C CA . LEU A 1 172 ? -8.392 3.749 8.605 1.00 89.88 172 LEU A CA 1
ATOM 1386 C C . LEU A 1 172 ? -8.764 2.349 8.133 1.00 89.88 172 LEU A C 1
ATOM 1388 O O . LEU A 1 172 ? -7.997 1.409 8.343 1.00 89.88 172 LEU A O 1
ATOM 1392 N N . HIS A 1 173 ? -9.920 2.224 7.488 1.00 91.00 173 HIS A N 1
ATOM 1393 C CA . HIS A 1 173 ? -10.336 0.985 6.842 1.00 91.00 173 HIS A CA 1
ATOM 1394 C C . HIS A 1 173 ? -9.696 0.906 5.452 1.00 91.00 173 HIS A C 1
ATOM 1396 O O . HIS A 1 173 ? -9.919 1.779 4.615 1.00 91.00 173 HIS A O 1
ATOM 1402 N N . LEU A 1 174 ? -8.882 -0.117 5.204 1.00 89.31 174 LEU A N 1
ATOM 1403 C CA . LEU A 1 174 ? -8.185 -0.329 3.940 1.00 89.31 174 LEU A CA 1
ATOM 1404 C C . LEU A 1 174 ? -9.036 -1.181 2.994 1.00 89.31 174 LEU A C 1
ATOM 1406 O O . LEU A 1 174 ? -9.353 -2.326 3.296 1.00 89.31 174 LEU A O 1
ATOM 1410 N N . ARG A 1 175 ? -9.355 -0.640 1.810 1.00 82.19 175 ARG A N 1
ATOM 1411 C CA . ARG A 1 175 ? -10.291 -1.266 0.857 1.00 82.19 175 ARG A CA 1
ATOM 1412 C C . ARG A 1 175 ? -9.797 -2.601 0.303 1.00 82.19 175 ARG A C 1
ATOM 1414 O O . ARG A 1 175 ? -10.576 -3.524 0.098 1.00 82.19 175 ARG A O 1
ATOM 1421 N N . PHE A 1 176 ? -8.506 -2.679 -0.008 1.00 82.69 176 PHE A N 1
ATOM 1422 C CA . PHE A 1 176 ? -7.902 -3.833 -0.669 1.00 82.69 176 PHE A CA 1
ATOM 1423 C C . PHE A 1 176 ? -6.871 -4.468 0.244 1.00 82.69 176 PHE A C 1
ATOM 1425 O O . PHE A 1 176 ? -5.678 -4.217 0.118 1.00 82.69 176 PHE A O 1
ATOM 1432 N N . ALA A 1 177 ? -7.314 -5.314 1.161 1.00 80.44 177 ALA A N 1
ATOM 1433 C CA . ALA A 1 177 ? -6.439 -5.874 2.178 1.00 80.44 177 ALA A CA 1
ATOM 1434 C C . ALA A 1 177 ? -5.224 -6.644 1.589 1.00 80.44 177 ALA A C 1
ATOM 1436 O O . ALA A 1 177 ? -4.091 -6.459 2.037 1.00 80.44 177 ALA A O 1
ATOM 1437 N N . ALA A 1 178 ? -5.413 -7.364 0.474 1.00 79.00 178 ALA A N 1
ATOM 1438 C CA . ALA A 1 178 ? -4.340 -8.032 -0.283 1.00 79.00 178 ALA A CA 1
ATOM 1439 C C . ALA A 1 178 ? -3.292 -7.075 -0.908 1.00 79.00 178 ALA A C 1
ATOM 1441 O O . ALA A 1 178 ? -2.177 -7.486 -1.259 1.00 79.00 178 ALA A O 1
ATOM 1442 N N . ARG A 1 179 ? -3.615 -5.779 -1.057 1.00 80.19 179 ARG A N 1
ATOM 1443 C CA . ARG A 1 179 ? -2.667 -4.753 -1.526 1.00 80.19 179 ARG A CA 1
ATOM 1444 C C . ARG A 1 179 ? -1.603 -4.452 -0.475 1.00 80.19 179 ARG A C 1
ATOM 1446 O O . ARG A 1 179 ? -0.457 -4.196 -0.850 1.00 80.19 179 ARG A O 1
ATOM 1453 N N . PHE A 1 180 ? -1.963 -4.548 0.800 1.00 81.50 180 PHE A N 1
ATOM 1454 C CA . PHE A 1 180 ? -1.100 -4.231 1.936 1.00 81.50 180 PHE A CA 1
ATOM 1455 C C . PHE A 1 180 ? -0.479 -5.489 2.548 1.00 81.50 180 PHE A C 1
ATOM 1457 O O . PHE A 1 180 ? 0.685 -5.472 2.935 1.00 81.50 180 PHE A O 1
ATOM 1464 N N . VAL A 1 181 ? -1.219 -6.602 2.574 1.00 82.00 181 VAL A N 1
ATOM 1465 C CA . VAL A 1 181 ? -0.776 -7.869 3.168 1.00 82.00 181 VAL A CA 1
ATOM 1466 C C . VAL A 1 181 ? -0.822 -8.977 2.104 1.00 82.00 181 VAL A C 1
ATOM 1468 O O . VAL A 1 181 ? -1.907 -9.445 1.766 1.00 82.00 181 VAL A O 1
ATOM 1471 N N . PRO A 1 182 ? 0.325 -9.409 1.540 1.00 71.50 182 PRO A N 1
ATOM 1472 C CA . PRO A 1 182 ? 0.354 -10.420 0.476 1.00 71.50 182 PRO A CA 1
ATOM 1473 C C . PRO A 1 182 ? -0.145 -11.807 0.908 1.00 71.50 182 PRO A C 1
ATOM 1475 O O . PRO A 1 182 ? -0.709 -12.522 0.090 1.00 71.50 182 PRO A O 1
ATOM 1478 N N . ASP A 1 183 ? 0.042 -12.175 2.177 1.00 75.75 183 ASP A N 1
ATOM 1479 C CA . ASP A 1 183 ? -0.347 -13.471 2.753 1.00 75.75 183 ASP A CA 1
ATOM 1480 C C . ASP A 1 183 ? -1.552 -13.332 3.700 1.00 75.75 183 ASP A C 1
ATOM 1482 O O . ASP A 1 183 ? -1.566 -13.894 4.797 1.00 75.75 183 ASP A O 1
ATOM 1486 N N . ILE A 1 184 ? -2.561 -12.543 3.320 1.00 69.94 184 ILE A N 1
ATOM 1487 C CA . ILE A 1 184 ? -3.670 -12.239 4.232 1.00 69.94 184 ILE A CA 1
ATOM 1488 C C . ILE A 1 184 ? -4.478 -13.473 4.652 1.00 69.94 184 ILE A C 1
ATOM 1490 O O . ILE A 1 184 ? -4.930 -13.546 5.787 1.00 69.94 184 ILE A O 1
ATOM 1494 N N . GLU A 1 185 ? -4.555 -14.493 3.796 1.00 65.94 185 GLU A N 1
ATOM 1495 C CA . GLU A 1 185 ? -5.215 -15.775 4.089 1.00 65.94 185 GLU A CA 1
ATOM 1496 C C . GLU A 1 185 ? -4.571 -16.537 5.262 1.00 65.94 185 GLU A C 1
ATOM 1498 O O . GLU A 1 185 ? -5.192 -17.416 5.854 1.00 65.94 185 GLU A O 1
ATOM 1503 N N . LYS A 1 186 ? -3.318 -16.214 5.615 1.00 67.94 186 LYS A N 1
ATOM 1504 C CA . LYS A 1 186 ? -2.609 -16.809 6.761 1.00 67.94 186 LYS A CA 1
ATOM 1505 C C . LYS A 1 186 ? -2.810 -16.018 8.056 1.00 67.94 186 LYS A C 1
ATOM 1507 O O . LYS A 1 186 ? -2.325 -16.444 9.106 1.00 67.94 186 LYS A O 1
ATOM 1512 N N . VAL A 1 187 ? -3.465 -14.860 7.994 1.00 71.19 187 VAL A N 1
ATOM 1513 C CA . VAL A 1 187 ? -3.712 -13.993 9.147 1.00 71.19 187 VAL A CA 1
ATOM 1514 C C . VAL A 1 187 ? -5.047 -14.375 9.778 1.00 71.19 187 VAL A C 1
ATOM 1516 O O . VAL A 1 187 ? -6.082 -14.374 9.122 1.00 71.19 187 VAL A O 1
ATOM 1519 N N . TYR A 1 188 ? -5.034 -14.681 11.075 1.00 70.25 188 TYR A N 1
ATOM 1520 C CA . TYR A 1 188 ? -6.260 -14.937 11.830 1.00 70.25 188 TYR A CA 1
ATOM 1521 C C . TYR A 1 188 ? -7.067 -13.646 11.969 1.00 70.25 188 TYR A C 1
ATOM 1523 O O . TYR A 1 188 ? -6.552 -12.683 12.539 1.00 70.25 188 TYR A O 1
ATOM 1531 N N . SER A 1 189 ? -8.308 -13.634 11.479 1.00 70.19 189 SER A N 1
ATOM 1532 C CA . SER A 1 189 ? -9.251 -12.538 11.725 1.00 70.19 189 SER A CA 1
ATOM 1533 C C . SER A 1 189 ? -9.712 -12.547 13.179 1.00 70.19 189 SER A C 1
ATOM 1535 O O . SER A 1 189 ? -9.949 -13.612 13.750 1.00 70.19 189 SER A O 1
ATOM 1537 N N . LEU A 1 190 ? -9.834 -11.361 13.770 1.00 65.06 190 LEU A N 1
ATOM 1538 C CA . LEU A 1 190 ? -10.516 -11.167 15.049 1.00 65.06 190 LEU A CA 1
ATOM 1539 C C . LEU A 1 190 ? -12.004 -10.934 14.781 1.00 65.06 190 LEU A C 1
ATOM 1541 O O . LEU A 1 190 ? -12.336 -10.270 13.801 1.00 65.06 190 LEU A O 1
ATOM 1545 N N . GLY A 1 191 ? -12.869 -11.474 15.628 1.00 47.19 191 GLY A N 1
ATOM 1546 C CA . GLY A 1 191 ? -14.323 -11.345 15.556 1.00 47.19 191 GLY A CA 1
ATOM 1547 C C . GLY A 1 191 ? -14.961 -11.965 16.785 1.00 47.19 191 GLY A C 1
ATOM 1548 O O . GLY A 1 191 ? -14.337 -12.907 17.329 1.00 47.19 191 GLY A O 1
#

pLDDT: mean 77.68, std 11.91, range [38.06, 91.31]

Sequence (191 aa):
MQRLIPAATWSWIDSCFDGKAIHTAMLNAIAGTDTKHTLSRIITKCDADSVKHDIWHKSSHITREIKRTPLSELLADLIRHHVIKGEWLINKKNAKLWFVDEELFIVWDNAVDELVEEMNNAGYNIPEVPAVLARLMCEEAMAIEFKENEPYHNIYPEILGDVKKPVKLRCLHLRFAARFVPDIEKVYSLG

Secondary structure (DSSP, 8-state):
---SS-HHHHHHHHHSTTHHHHHHHHHHHHHT--SSSHHHHHHHHHHHHHHHHHHHHTTT---SS-----HHHHHHHHHHHHHHHT-S-BSSTT-SEEEETTEEEE-HHHHHHHHHHHHHHTT------HHHHHHHHHHTTSEE-SBTTB-EEEE--GGGS-TTSPPPEEEEEES-HHHH-TTGGGSPPB-

Radius of gyration: 27.72 Å; chains: 1; bounding box: 57×43×81 Å

InterPro domains:
  IPR011119 Uncharacterised domain, helicase/relaxase, putative [PF07514] (2-143)